Protein 2XON (pdb70)

Organism: Thermotoga maritima (strain ATCC 43589 / DSM 3109 / JCM 10099 / NBRC 100826 / MSB8) (NCBI:txid243274)

Sequence (291 aa):
SRNYLKNPGFETGEFSPWRRVSGDKKKAVKVVKANPSSSSNAHQGEYAVNFWLDDEESFSFELLSQEVELLPAGVYRVVGFWTHGEKKGVKIALKVVSDYGGNERSVVEEVVETTGWLEWKNPEIRRNNIKVETGRIKITVSVEGRAGDWGFIDDFYLFRESRNYLKNPGFETGEFSPWRVSGDKKAVKVVKANPSSSNAHQGEYAVNFWLDDESFSFELLSQEEVELPAGVYRVVGFWTHGEKKGVKIALKVSDYGGNERSVEEVVETTGWLEWKNPEIRRNNIKVETGRIKITVSVEGRAGDWGFIDDFYLFREEE

Foldseek 3Di:
DDFQDPCQFCQVQAQPPKDKDWPPVQKGKDQDVVCLQGPDDRIWIKGWAQFKTKMKIKDKGFADFAWKKKKWKKAWDFFKKKKKWKDPQPDDIDMDIDTHHDPSPMDIDMDGGRGRDRRMMMIMMMITDGRGIMMTIGRMGMDGD/DDFQDPCQFVQVQAQPPKDKDWPPVFKGKDQDVVCLQGPDDRIWIKGAAQFKTKMKIKDKGQADFAWKKKKWKKAWDFFKKKKKWKDPQPDHIDMDIDTHHDPSPMDIDMDGGRGRDPRMMMIMMMITDGRGIMMTIGDMGMDGDD

Nearest PDB structures (foldseek):
  2xon-assembly1_A  TM=1.007E+00  e=2.037E-37  Thermotoga maritima
  5x7r-assembly1_A  TM=8.761E-01  e=1.212E-11  Paenibacillus sp. 598K
  5w6h-assembly1_C  TM=7.363E-01  e=6.168E-11  Kuttervirus CBA120
  8w7n-assembly1_A  TM=7.825E-01  e=2.124E-10  Bacillus thuringiensis
  2yc2-assembly2_B  TM=5.338E-01  e=1.581E-06  Chlamydomonas reinhardtii

CATH classification: 2.60.120.260

Secondary structure (P-SEA, 3-state):
ccccccccccccccccccccccccccccccccccccccccccbbbbbccccccccccbbbbbbcccccccccccccccbbbbbbbbccccccccbbbbbbccccbbbbbbcccccccccbbbbbbbbbbcccccccccccccccc/ccccccccccccccccccccccccccccccccccccccccccbbbbbccccccccccbbbbbbcccccccccccccccbbbbbbbbccccccccbbbbbbccccbbbbbbcccccccccbbbbbbbbbbcccccccccbbbbbbcc

Radius of gyration: 21.37 Å; Cα contacts (8 Å, |Δi|>4): 844; chains: 2; bounding box: 45×51×52 Å

B-factor: mean 16.67, std 8.76, range [5.42, 59.38]

Solvent-accessible surface area: 15101 Å² total; per-residue (Å²): 145,179,50,29,2,136,21,39,4,0,68,94,19,114,45,80,71,10,169,21,38,60,48,132,122,3,8,134,24,38,123,10,138,63,79,52,9,10,66,71,47,94,56,0,0,41,0,140,16,106,94,77,6,59,5,74,0,10,9,123,19,153,12,70,77,17,57,0,86,0,0,0,61,0,0,0,67,137,32,0,110,3,11,0,60,0,28,58,17,44,42,133,104,88,64,52,140,35,92,0,40,16,138,62,90,68,50,63,6,32,8,112,104,0,129,2,118,52,27,103,2,73,0,18,0,25,2,93,6,184,60,33,8,61,0,14,0,0,34,1,24,0,59,117,88,127,170,50,44,3,135,22,40,4,0,68,94,17,116,44,80,71,10,168,20,37,60,47,135,133,2,8,134,25,37,131,10,136,62,76,53,10,10,65,67,48,94,59,0,0,43,0,136,16,109,112,77,6,59,5,73,0,9,7,126,16,154,14,72,68,14,51,0,59,0,0,0,62,0,0,0,66,138,28,0,93,3,12,1,58,0,29,60,15,44,41,133,107,87,66,55,144,37,84,1,39,17,137,63,88,68,47,64,9,44,10,127,104,0,126,1,115,53,24,102,1,74,0,18,0,24,2,97,6,175,67,35,14,60,0,14,0,0,35,1,24,0,58,112,35,229

InterPro domains:
  IPR011081 Bacterial Ig-like domain [PF07532] (392-447)
  IPR011683 Glycosyl hydrolase family 53 [PF07745] (30-375)
  IPR011683 Glycosyl hydrolase family 53 [PTHR34983] (4-379)
  IPR017853 Glycoside hydrolase superfamily [SSF51445] (8-378)

Structure (mmCIF, N/CA/C/O backbone):
data_2XON
#
_entry.id   2XON
#
_cell.length_a   48.900
_cell.length_b   61.850
_cell.length_c   55.530
_cell.angle_alpha   90.00
_cell.angle_beta   105.14
_cell.angle_gamma   90.00
#
_symmetry.space_group_name_H-M   'P 1 21 1'
#
loop_
_entity.id
_entity.type
_entity.pdbx_description
1 polymer 'ARABINOGALACTAN ENDO-1,4-BETA-GALACTOSIDASE'
2 branched beta-D-galactopyranose-(1-4)-beta-D-galactopyranose-(1-4)-beta-D-galactopyranose
3 non-polymer 'CALCIUM ION'
4 non-polymer 'SULFATE ION'
5 non-polymer 1,2-ETHANEDIOL
6 water water
#
loop_
_atom_site.group_PDB
_atom_site.id
_atom_site.type_symbol
_atom_site.label_atom_id
_atom_site.label_alt_id
_atom_site.label_comp_id
_atom_site.label_asym_id
_atom_site.label_entity_id
_atom_site.label_seq_id
_atom_site.pdbx_PDB_ins_code
_atom_site.Cartn_x
_atom_site.Cartn_y
_atom_site.Cartn_z
_atom_site.occupancy
_atom_site.B_iso_or_equiv
_atom_site.auth_seq_id
_atom_site.auth_comp_id
_atom_site.auth_asym_id
_atom_site.auth_atom_id
_atom_site.pdbx_PDB_model_num
ATOM 1 N N . SER A 1 7 ? -5.178 -10.351 10.984 0.50 26.98 21 SER A N 1
ATOM 2 C CA . SER A 1 7 ? -4.217 -9.260 10.843 0.50 27.35 21 SER A CA 1
ATOM 3 C C . SER A 1 7 ? -4.650 -7.937 11.531 1.00 26.09 21 SER A C 1
ATOM 4 O O . SER A 1 7 ? -3.864 -6.985 11.401 1.00 27.98 21 SER A O 1
ATOM 7 N N . ARG A 1 8 ? -5.794 -7.876 12.267 1.00 23.33 22 ARG A N 1
ATOM 8 C CA . ARG A 1 8 ? -6.154 -6.733 13.093 1.00 23.22 22 ARG A CA 1
ATOM 9 C C . ARG A 1 8 ? -5.128 -6.575 14.218 1.00 18.65 22 ARG A C 1
ATOM 10 O O . ARG A 1 8 ? -4.891 -7.482 15.001 1.00 19.61 22 ARG A O 1
ATOM 18 N N . ASN A 1 9 ? -4.531 -5.396 14.307 1.00 16.60 23 ASN A N 1
ATOM 19 C CA . ASN A 1 9 ? -3.463 -5.104 15.300 1.00 13.72 23 ASN A CA 1
ATOM 20 C C . ASN A 1 9 ? -4.101 -4.367 16.512 1.00 13.81 23 ASN A C 1
ATOM 21 O O . ASN A 1 9 ? -4.654 -3.245 16.389 1.00 17.31 23 ASN A O 1
ATOM 26 N N . TYR A 1 10 ? -4.007 -4.968 17.707 1.00 12.85 24 TYR A N 1
ATOM 27 C CA . TYR A 1 10 ? -4.622 -4.470 18.881 1.00 13.20 24 TYR A CA 1
ATOM 28 C C . TYR A 1 10 ? -3.794 -3.393 19.603 1.00 13.66 24 TYR A C 1
ATOM 29 O O . TYR A 1 10 ? -4.273 -2.772 20.558 1.00 15.78 24 TYR A O 1
ATOM 38 N N . LEU A 1 11 ? -2.533 -3.169 19.215 1.00 11.87 25 LEU A N 1
ATOM 39 C CA . LEU A 1 11 ? -1.770 -2.076 19.820 1.00 10.79 25 LEU A CA 1
ATOM 40 C C . LEU A 1 11 ? -2.080 -0.777 19.064 1.00 10.99 25 LEU A C 1
ATOM 41 O O . LEU A 1 11 ? -2.131 -0.784 17.847 1.00 12.50 25 LEU A O 1
ATOM 46 N N . LYS A 1 12 ? -2.240 0.316 19.796 1.00 10.43 26 LYS A N 1
ATOM 47 C CA . LYS A 1 12 ? -2.387 1.637 19.201 1.00 10.14 26 LYS A CA 1
ATOM 48 C C . LYS A 1 12 ? -1.029 2.266 18.890 1.00 10.12 26 LYS A C 1
ATOM 49 O O . LYS A 1 12 ? -0.035 1.991 19.526 1.00 10.86 26 LYS A O 1
ATOM 55 N N . ASN A 1 13 ? -1.046 3.125 17.869 1.00 8.80 27 ASN A N 1
ATOM 56 C CA . ASN A 1 13 ? 0.198 3.742 17.333 1.00 8.62 27 ASN A CA 1
ATOM 57 C C . ASN A 1 13 ? 1.352 2.741 17.284 1.00 8.18 27 ASN A C 1
ATOM 58 O O . ASN A 1 13 ? 2.444 3.049 17.758 1.00 9.41 27 ASN A O 1
ATOM 63 N N . PRO A 1 14 ? 1.112 1.591 16.653 1.00 8.70 28 PRO A N 1
ATOM 64 C CA . PRO A 1 14 ? 2.115 0.496 16.767 1.00 8.36 28 PRO A CA 1
ATOM 65 C C . PRO A 1 14 ? 3.384 0.752 15.975 1.00 8.81 28 PRO A C 1
ATOM 66 O O . PRO A 1 14 ? 4.405 0.091 16.224 1.00 10.35 28 PRO A O 1
ATOM 70 N N . GLY A 1 15 ? 3.354 1.711 15.018 1.00 9.12 29 GLY A N 1
ATOM 71 C CA . GLY A 1 15 ? 4.466 2.046 14.189 1.00 9.73 29 GLY A CA 1
ATOM 72 C C . GLY A 1 15 ? 4.977 3.433 14.389 1.00 8.25 29 GLY A C 1
ATOM 73 O O . GLY A 1 15 ? 5.818 3.890 13.627 1.00 8.49 29 GLY A O 1
ATOM 74 N N . PHE A 1 16 ? 4.489 4.126 15.418 1.00 8.61 30 PHE A N 1
ATOM 75 C CA . PHE A 1 16 ? 4.919 5.506 15.735 1.00 8.40 30 PHE A CA 1
ATOM 76 C C . PHE A 1 16 ? 4.668 6.502 14.603 1.00 8.79 30 PHE A C 1
ATOM 77 O O . PHE A 1 16 ? 5.303 7.539 14.540 1.00 8.84 30 PHE A O 1
ATOM 85 N N . GLU A 1 17 ? 3.714 6.168 13.721 1.00 8.16 31 GLU A N 1
ATOM 86 C CA . GLU A 1 17 ? 3.474 6.932 12.500 1.00 8.98 31 GLU A CA 1
ATOM 87 C C . GLU A 1 17 ? 2.787 8.271 12.747 1.00 10.01 31 GLU A C 1
ATOM 88 O O . GLU A 1 17 ? 2.701 9.072 11.837 1.00 11.34 31 GLU A O 1
ATOM 94 N N . THR A 1 18 ? 2.364 8.559 13.971 1.00 9.89 32 THR A N 1
ATOM 95 C CA . THR A 1 18 ? 1.977 9.884 14.330 1.00 10.33 32 THR A CA 1
ATOM 96 C C . THR A 1 18 ? 3.141 10.815 14.516 1.00 10.12 32 THR A C 1
ATOM 97 O O . THR A 1 18 ? 2.936 12.037 14.680 1.00 11.57 32 THR A O 1
ATOM 101 N N . GLY A 1 19 ? 4.348 10.261 14.626 1.00 9.74 33 GLY A N 1
ATOM 102 C CA . GLY A 1 19 ? 5.503 11.060 14.969 1.00 10.53 33 GLY A CA 1
ATOM 103 C C . GLY A 1 19 ? 5.628 11.374 16.460 1.00 10.68 33 GLY A C 1
ATOM 104 O O . GLY A 1 19 ? 6.536 12.123 16.873 1.00 11.33 33 GLY A O 1
ATOM 105 N N . GLU A 1 20 ? 4.775 10.760 17.277 1.00 9.72 34 GLU A N 1
ATOM 106 C CA . GLU A 1 20 ? 4.739 10.947 18.715 1.00 9.28 34 GLU A CA 1
ATOM 107 C C . GLU A 1 20 ? 4.624 9.614 19.414 1.00 9.45 34 GLU A C 1
ATOM 108 O O . GLU A 1 20 ? 4.280 8.623 18.811 1.00 9.61 34 GLU A O 1
ATOM 114 N N . PHE A 1 21 ? 4.899 9.603 20.726 1.00 9.66 35 PHE A N 1
ATOM 115 C CA . PHE A 1 21 ? 4.812 8.373 21.468 1.00 9.98 35 PHE A CA 1
ATOM 116 C C . PHE A 1 21 ? 3.380 7.908 21.748 1.00 10.18 35 PHE A C 1
ATOM 117 O O . PHE A 1 21 ? 3.115 6.713 21.806 1.00 10.86 35 PHE A O 1
ATOM 125 N N . SER A 1 22 ? 2.463 8.836 21.996 1.00 11.03 36 SER A N 1
ATOM 126 C CA . SER A 1 22 ? 1.187 8.462 22.601 1.00 10.48 36 SER A CA 1
ATOM 127 C C . SER A 1 22 ? 0.486 7.380 21.784 1.00 10.42 36 SER A C 1
ATOM 128 O O . SER A 1 22 ? 0.471 7.411 20.574 1.00 11.52 36 SER A O 1
ATOM 131 N N . PRO A 1 23 ? -0.075 6.366 22.487 1.00 11.56 37 PRO A N 1
ATOM 132 C CA . PRO A 1 23 ? -0.242 6.232 23.935 1.00 11.99 37 PRO A CA 1
ATOM 133 C C . PRO A 1 23 ? 0.833 5.414 24.642 1.00 11.58 37 PRO A C 1
ATOM 134 O O . PRO A 1 23 ? 0.634 5.034 25.805 1.00 14.08 37 PRO A O 1
ATOM 138 N N . TRP A 1 24 ? 1.949 5.156 23.992 1.00 11.29 38 TRP A N 1
ATOM 139 C CA . TRP A 1 24 ? 3.102 4.533 24.648 1.00 11.12 38 TRP A CA 1
ATOM 140 C C . TRP A 1 24 ? 3.668 5.408 25.727 1.00 11.02 38 TRP A C 1
ATOM 141 O O . TRP A 1 24 ? 3.780 6.643 25.559 1.00 12.23 38 TRP A O 1
ATOM 152 N N . ARG A 1 25 ? 3.960 4.794 26.861 1.00 10.25 39 ARG A N 1
ATOM 153 C CA A ARG A 1 25 ? 4.619 5.442 28.003 0.60 10.98 39 ARG A CA 1
ATOM 154 C CA B ARG A 1 25 ? 4.624 5.469 27.962 0.40 11.36 39 ARG A CA 1
ATOM 155 C C . ARG A 1 25 ? 6.084 5.180 27.932 1.00 11.52 39 ARG A C 1
ATOM 156 O O . ARG A 1 25 ? 6.471 4.037 27.724 1.00 12.10 39 ARG A O 1
ATOM 171 N N . VAL A 1 26 ? 6.870 6.220 28.159 1.00 11.87 40 VAL A N 1
ATOM 172 C CA . VAL A 1 26 ? 8.289 6.087 28.280 1.00 11.10 40 VAL A CA 1
ATOM 173 C C . VAL A 1 26 ? 8.630 6.278 29.756 1.00 10.06 40 VAL A C 1
ATOM 174 O O . VAL A 1 26 ? 8.276 7.260 30.368 1.00 12.73 40 VAL A O 1
ATOM 178 N N . SER A 1 27 ? 9.399 5.352 30.307 1.00 9.92 41 SER A N 1
ATOM 179 C CA . SER A 1 27 ? 9.866 5.398 31.729 1.00 9.51 41 SER A CA 1
ATOM 180 C C . SER A 1 27 ? 11.369 5.256 31.716 1.00 9.60 41 SER A C 1
ATOM 181 O O . SER A 1 27 ? 11.950 4.569 30.896 1.00 10.47 41 SER A O 1
ATOM 184 N N . GLY A 1 28 ? 12.001 5.856 32.711 1.00 11.26 42 GLY A N 1
ATOM 185 C CA . GLY A 1 28 ? 13.457 5.800 32.883 1.00 10.89 42 GLY A CA 1
ATOM 186 C C . GLY A 1 28 ? 14.146 6.966 32.269 1.00 11.18 42 GLY A C 1
ATOM 187 O O . GLY A 1 28 ? 13.741 8.086 32.478 1.00 12.27 42 GLY A O 1
ATOM 188 N N . ASP A 1 29 ? 15.213 6.698 31.533 1.00 10.39 43 ASP A N 1
ATOM 189 C CA . ASP A 1 29 ? 16.031 7.777 30.940 1.00 11.09 43 ASP A CA 1
ATOM 190 C C . ASP A 1 29 ? 15.340 8.265 29.639 1.00 11.37 43 ASP A C 1
ATOM 191 O O . ASP A 1 29 ? 15.743 7.928 28.514 1.00 11.39 43 ASP A O 1
ATOM 196 N N . LYS A 1 30 ? 14.295 9.074 29.819 1.00 11.90 44 LYS A N 1
ATOM 197 C CA . LYS A 1 30 ? 13.507 9.542 28.728 1.00 12.03 44 LYS A CA 1
ATOM 198 C C . LYS A 1 30 ? 14.297 10.297 27.706 1.00 12.19 44 LYS A C 1
ATOM 199 O O . LYS A 1 30 ? 13.939 10.282 26.524 1.00 12.39 44 LYS A O 1
ATOM 205 N N . LYS A 1 31 ? 15.343 11.013 28.111 1.00 12.64 45 LYS A N 1
ATOM 206 C CA A LYS A 1 31 ? 16.027 11.801 27.123 0.50 13.28 45 LYS A CA 1
ATOM 207 C CA B LYS A 1 31 ? 16.172 11.780 27.232 0.50 13.85 45 LYS A CA 1
ATOM 208 C C . LYS A 1 31 ? 16.843 10.930 26.128 1.00 12.48 45 LYS A C 1
ATOM 209 O O . LYS A 1 31 ? 17.292 11.453 25.105 1.00 13.65 45 LYS A O 1
ATOM 220 N N . ALA A 1 32 ? 16.977 9.630 26.405 1.00 10.36 46 ALA A N 1
ATOM 221 C CA . ALA A 1 32 ? 17.603 8.678 25.530 1.00 10.93 46 ALA A CA 1
ATOM 222 C C . ALA A 1 32 ? 16.710 8.256 24.342 1.00 10.52 46 ALA A C 1
ATOM 223 O O . ALA A 1 32 ? 17.175 7.525 23.498 1.00 12.10 46 ALA A O 1
ATOM 225 N N . VAL A 1 33 ? 15.456 8.645 24.337 1.00 11.16 47 VAL A N 1
ATOM 226 C CA . VAL A 1 33 ? 14.458 8.003 23.458 1.00 12.00 47 VAL A CA 1
ATOM 227 C C . VAL A 1 33 ? 13.632 9.068 22.781 1.00 10.90 47 VAL A C 1
ATOM 228 O O . VAL A 1 33 ? 13.081 9.943 23.468 1.00 12.25 47 VAL A O 1
ATOM 232 N N . LYS A 1 34 ? 13.464 8.941 21.473 1.00 10.16 48 LYS A N 1
ATOM 233 C CA . LYS A 1 34 ? 12.692 9.894 20.673 1.00 10.34 48 LYS A CA 1
ATOM 234 C C . LYS A 1 34 ? 11.946 9.132 19.597 1.00 8.91 48 LYS A C 1
ATOM 235 O O . LYS A 1 34 ? 12.361 8.039 19.178 1.00 10.63 48 LYS A O 1
ATOM 241 N N . VAL A 1 35 ? 10.848 9.705 19.101 1.00 9.32 49 VAL A N 1
ATOM 242 C CA . VAL A 1 35 ? 10.236 9.248 17.840 1.00 9.08 49 VAL A CA 1
ATOM 243 C C . VAL A 1 35 ? 10.814 10.173 16.756 1.00 9.43 49 VAL A C 1
ATOM 244 O O . VAL A 1 35 ? 10.743 11.387 16.880 1.00 11.81 49 VAL A O 1
ATOM 248 N N . VAL A 1 36 ? 11.352 9.578 15.701 1.00 9.65 50 VAL A N 1
ATOM 249 C CA . VAL A 1 36 ? 11.978 10.338 14.626 1.00 10.47 50 VAL A CA 1
ATOM 250 C C . VAL A 1 36 ? 11.431 9.884 13.282 1.00 10.21 50 VAL A C 1
ATOM 251 O O . VAL A 1 36 ? 11.007 8.745 13.105 1.00 10.16 50 VAL A O 1
ATOM 255 N N . LYS A 1 37 ? 11.534 10.811 12.324 1.00 9.70 51 LYS A N 1
ATOM 256 C CA . LYS A 1 37 ? 11.311 10.495 10.931 1.00 11.22 51 LYS A CA 1
ATOM 257 C C . LYS A 1 37 ? 12.664 9.920 10.442 1.00 10.93 51 LYS A C 1
ATOM 258 O O . LYS A 1 37 ? 13.651 10.619 10.384 1.00 13.76 51 LYS A O 1
ATOM 264 N N . ALA A 1 38 ? 12.665 8.637 10.140 1.00 10.76 52 ALA A N 1
ATOM 265 C CA . ALA A 1 38 ? 13.887 7.869 9.869 1.00 11.41 52 ALA A CA 1
ATOM 266 C C . ALA A 1 38 ? 14.614 8.439 8.660 1.00 10.98 52 ALA A C 1
ATOM 267 O O . ALA A 1 38 ? 14.030 8.659 7.620 1.00 12.99 52 ALA A O 1
ATOM 269 N N . ASN A 1 39 ? 15.906 8.652 8.828 1.00 12.57 53 ASN A N 1
ATOM 270 C CA . ASN A 1 39 ? 16.751 9.133 7.750 1.00 14.53 53 ASN A CA 1
ATOM 271 C C . ASN A 1 39 ? 18.129 8.429 7.831 1.00 13.88 53 ASN A C 1
ATOM 272 O O . ASN A 1 39 ? 18.928 8.796 8.693 1.00 17.67 53 ASN A O 1
ATOM 277 N N . PRO A 1 40 ? 18.376 7.414 7.004 1.00 12.52 54 PRO A N 1
ATOM 278 C CA . PRO A 1 40 ? 17.553 6.941 5.903 1.00 12.44 54 PRO A CA 1
ATOM 279 C C . PRO A 1 40 ? 16.297 6.285 6.409 1.00 10.56 54 PRO A C 1
ATOM 280 O O . PRO A 1 40 ? 16.262 5.744 7.541 1.00 9.98 54 PRO A O 1
ATOM 284 N N . SER A 1 41 ? 15.310 6.225 5.508 1.00 10.62 55 SER A N 1
ATOM 285 C CA A SER A 1 41 ? 14.079 5.541 5.849 0.50 10.42 55 SER A CA 1
ATOM 286 C CA B SER A 1 41 ? 14.070 5.518 5.779 0.50 12.69 55 SER A CA 1
ATOM 287 C C . SER A 1 41 ? 14.246 4.079 6.216 1.00 10.38 55 SER A C 1
ATOM 288 O O . SER A 1 41 ? 13.401 3.541 6.933 1.00 11.94 55 SER A O 1
ATOM 293 N N . SER A 1 42 ? 15.322 3.467 5.754 1.00 10.52 56 SER A N 1
ATOM 294 C CA A SER A 1 42 ? 15.633 2.100 6.100 0.50 10.56 56 SER A CA 1
ATOM 295 C CA B SER A 1 42 ? 15.794 2.114 6.113 0.50 9.87 56 SER A CA 1
ATOM 296 C C . SER A 1 42 ? 15.797 1.870 7.583 1.00 9.75 56 SER A C 1
ATOM 297 O O . SER A 1 42 ? 15.669 0.719 8.032 1.00 10.52 56 SER A O 1
ATOM 302 N N . ASN A 1 43 ? 16.011 2.918 8.394 1.00 9.06 57 ASN A N 1
ATOM 303 C CA . ASN A 1 43 ? 16.072 2.727 9.853 1.00 9.09 57 ASN A CA 1
ATOM 304 C C . ASN A 1 43 ? 14.725 2.357 10.471 1.00 9.57 57 ASN A C 1
ATOM 305 O O . ASN A 1 43 ? 14.714 1.783 11.542 1.00 9.31 57 ASN A O 1
ATOM 310 N N . ALA A 1 44 ? 13.620 2.699 9.762 1.00 9.51 58 ALA A N 1
ATOM 311 C CA . ALA A 1 44 ? 12.309 2.273 10.181 1.00 9.47 58 ALA A CA 1
ATOM 312 C C . ALA A 1 44 ? 11.979 0.920 9.535 1.00 9.87 58 ALA A C 1
ATOM 313 O O . ALA A 1 44 ? 12.496 0.611 8.500 1.00 10.82 58 ALA A O 1
ATOM 315 N N . HIS A 1 45 ? 11.097 0.138 10.180 1.00 9.25 59 HIS A N 1
ATOM 316 C CA . HIS A 1 45 ? 10.693 -1.108 9.603 1.00 9.47 59 HIS A CA 1
ATOM 317 C C . HIS A 1 45 ? 9.421 -0.994 8.797 1.00 11.23 59 HIS A C 1
ATOM 318 O O . HIS A 1 45 ? 9.201 -1.800 7.916 1.00 13.23 59 HIS A O 1
ATOM 325 N N . GLN A 1 46 ? 8.590 -0.027 9.098 1.00 10.54 60 GLN A N 1
ATOM 326 C CA . GLN A 1 46 ? 7.404 0.298 8.306 1.00 12.22 60 GLN A CA 1
ATOM 327 C C . GLN A 1 46 ? 7.196 1.773 8.433 1.00 11.11 60 GLN A C 1
ATOM 328 O O . GLN A 1 46 ? 7.515 2.377 9.424 1.00 10.41 60 GLN A O 1
ATOM 334 N N . GLY A 1 47 ? 6.552 2.353 7.411 1.00 11.95 61 GLY A N 1
ATOM 335 C CA . GLY A 1 47 ? 6.232 3.748 7.414 1.00 10.99 61 GLY A CA 1
ATOM 336 C C . GLY A 1 47 ? 7.465 4.599 7.424 1.00 10.83 61 GLY A C 1
ATOM 337 O O . GLY A 1 47 ? 8.503 4.197 6.905 1.00 12.28 61 GLY A O 1
ATOM 338 N N . GLU A 1 48 ? 7.302 5.802 7.948 1.00 10.57 62 GLU A N 1
ATOM 339 C CA . GLU A 1 48 ? 8.363 6.808 7.924 1.00 10.66 62 GLU A CA 1
ATOM 340 C C . GLU A 1 48 ? 9.005 7.056 9.255 1.00 10.21 62 GLU A C 1
ATOM 341 O O . GLU A 1 48 ? 10.060 7.711 9.315 1.00 10.37 62 GLU A O 1
ATOM 347 N N . TYR A 1 49 ? 8.365 6.573 10.319 1.00 8.23 63 TYR A N 1
ATOM 348 C CA . TYR A 1 49 ? 8.828 6.885 11.667 1.00 8.26 63 TYR A CA 1
ATOM 349 C C . TYR A 1 49 ? 9.213 5.673 12.475 1.00 7.89 63 TYR A C 1
ATOM 350 O O . TYR A 1 49 ? 8.734 4.558 12.233 1.00 8.76 63 TYR A O 1
ATOM 359 N N . ALA A 1 50 ? 10.093 5.862 13.449 1.00 8.52 64 ALA A N 1
ATOM 360 C CA . ALA A 1 50 ? 10.501 4.796 14.366 1.00 8.12 64 ALA A CA 1
ATOM 361 C C . ALA A 1 50 ? 10.953 5.466 15.630 1.00 7.69 64 ALA A C 1
ATOM 362 O O . ALA A 1 50 ? 11.265 6.644 15.651 1.00 9.87 64 ALA A O 1
ATOM 364 N N . VAL A 1 51 ? 10.981 4.663 16.700 1.00 8.12 65 VAL A N 1
ATOM 365 C CA . VAL A 1 51 ? 11.659 5.100 17.914 1.00 8.67 65 VAL A CA 1
ATOM 366 C C . VAL A 1 51 ? 13.152 4.970 17.653 1.00 8.32 65 VAL A C 1
ATOM 367 O O . VAL A 1 51 ? 13.623 3.950 17.126 1.00 9.92 65 VAL A O 1
ATOM 371 N N . ASN A 1 52 ? 13.898 6.006 18.023 1.00 9.44 66 ASN A N 1
ATOM 372 C CA . ASN A 1 52 ? 15.362 5.963 17.992 1.00 8.11 66 ASN A CA 1
ATOM 373 C C . ASN A 1 52 ? 15.831 6.270 19.373 1.00 9.04 66 ASN A C 1
ATOM 374 O O . ASN A 1 52 ? 15.396 7.232 20.002 1.00 10.19 66 ASN A O 1
ATOM 379 N N . PHE A 1 53 ? 16.730 5.438 19.880 1.00 9.65 67 PHE A N 1
ATOM 380 C CA . PHE A 1 53 ? 17.356 5.712 21.150 1.00 9.66 67 PHE A CA 1
ATOM 381 C C . PHE A 1 53 ? 18.846 5.881 20.973 1.00 10.46 67 PHE A C 1
ATOM 382 O O . PHE A 1 53 ? 19.459 5.301 20.067 1.00 11.23 67 PHE A O 1
ATOM 390 N N . TRP A 1 54 ? 19.404 6.709 21.831 1.00 10.07 68 TRP A N 1
ATOM 391 C CA . TRP A 1 54 ? 20.828 7.002 21.820 1.00 11.27 68 TRP A CA 1
ATOM 392 C C . TRP A 1 54 ? 21.106 7.931 23.003 1.00 12.17 68 TRP A C 1
ATOM 393 O O . TRP A 1 54 ? 20.289 8.779 23.331 1.00 13.27 68 TRP A O 1
ATOM 404 N N . LEU A 1 55 ? 22.299 7.801 23.602 1.00 12.47 69 LEU A N 1
ATOM 405 C CA . LEU A 1 55 ? 22.747 8.827 24.544 1.00 13.69 69 LEU A CA 1
ATOM 406 C C . LEU A 1 55 ? 24.213 8.728 24.607 1.00 13.01 69 LEU A C 1
ATOM 407 O O . LEU A 1 55 ? 24.789 7.691 24.347 1.00 14.29 69 LEU A O 1
ATOM 412 N N . ASP A 1 56 ? 24.837 9.832 25.066 1.00 14.66 70 ASP A N 1
ATOM 413 C CA A ASP A 1 56 ? 26.327 9.874 25.185 0.50 15.51 70 ASP A CA 1
ATOM 414 C CA B ASP A 1 56 ? 26.323 9.919 25.179 0.50 15.65 70 ASP A CA 1
ATOM 415 C C . ASP A 1 56 ? 26.846 9.334 26.480 1.00 16.59 70 ASP A C 1
ATOM 416 O O . ASP A 1 56 ? 28.070 9.330 26.725 1.00 19.35 70 ASP A O 1
ATOM 425 N N . GLU A 1 57 ? 25.957 8.870 27.319 1.00 16.31 71 GLU A N 1
ATOM 426 C CA A GLU A 1 57 ? 26.272 8.129 28.510 0.50 17.32 71 GLU A CA 1
ATOM 427 C CA B GLU A 1 57 ? 26.327 8.104 28.482 0.50 17.55 71 GLU A CA 1
ATOM 428 C C . GLU A 1 57 ? 25.363 6.929 28.589 1.00 16.43 71 GLU A C 1
ATOM 429 O O . GLU A 1 57 ? 24.427 6.834 27.795 1.00 15.17 71 GLU A O 1
ATOM 440 N N . SER A 1 58 ? 25.629 6.034 29.494 1.00 15.77 72 SER A N 1
ATOM 441 C CA . SER A 1 58 ? 24.825 4.817 29.659 1.00 15.66 72 SER A CA 1
ATOM 442 C C . SER A 1 58 ? 23.389 5.178 29.982 1.00 14.42 72 SER A C 1
ATOM 443 O O . SER A 1 58 ? 23.119 6.234 30.543 1.00 15.56 72 SER A O 1
ATOM 446 N N . PHE A 1 59 ? 22.427 4.295 29.564 1.00 12.74 73 PHE A N 1
ATOM 447 C CA . PHE A 1 59 ? 21.057 4.620 29.717 1.00 11.69 73 PHE A CA 1
ATOM 448 C C . PHE A 1 59 ? 20.220 3.328 29.807 1.00 11.08 73 PHE A C 1
ATOM 449 O O . PHE A 1 59 ? 20.641 2.260 29.356 1.00 13.01 73 PHE A O 1
ATOM 457 N N . SER A 1 60 ? 19.076 3.505 30.478 1.00 10.70 74 SER A N 1
ATOM 458 C CA . SER A 1 60 ? 18.061 2.447 30.555 1.00 10.19 74 SER A CA 1
ATOM 459 C C . SER A 1 60 ? 16.715 3.127 30.393 1.00 9.90 74 SER A C 1
ATOM 460 O O . SER A 1 60 ? 16.457 4.179 30.977 1.00 10.86 74 SER A O 1
ATOM 463 N N . PHE A 1 61 ? 15.807 2.455 29.672 1.00 10.67 75 PHE A N 1
ATOM 464 C CA . PHE A 1 61 ? 14.423 2.942 29.584 1.00 9.87 75 PHE A CA 1
ATOM 465 C C . PHE A 1 61 ? 13.481 1.813 29.301 1.00 9.59 75 PHE A C 1
ATOM 466 O O . PHE A 1 61 ? 13.904 0.725 28.906 1.00 11.26 75 PHE A O 1
ATOM 474 N N . GLU A 1 62 ? 12.191 2.103 29.415 1.00 10.31 76 GLU A N 1
ATOM 475 C CA . GLU A 1 62 ? 11.147 1.186 29.078 1.00 9.83 76 GLU A CA 1
ATOM 476 C C . GLU A 1 62 ? 10.079 1.927 28.265 1.00 9.03 76 GLU A C 1
ATOM 477 O O . GLU A 1 62 ? 9.812 3.089 28.510 1.00 11.87 76 GLU A O 1
ATOM 483 N N . LEU A 1 63 ? 9.526 1.193 27.326 1.00 8.86 77 LEU A N 1
ATOM 484 C CA A LEU A 1 63 ? 8.322 1.647 26.542 0.70 9.61 77 LEU A CA 1
ATOM 485 C CA B LEU A 1 63 ? 8.455 1.609 26.446 0.30 8.85 77 LEU A CA 1
ATOM 486 C C . LEU A 1 63 ? 7.230 0.703 26.838 1.00 9.53 77 LEU A C 1
ATOM 487 O O . LEU A 1 63 ? 7.408 -0.513 26.838 1.00 12.88 77 LEU A O 1
ATOM 496 N N . SER A 1 64 ? 6.060 1.222 27.174 1.00 10.12 78 SER A N 1
ATOM 497 C CA . SER A 1 64 ? 4.942 0.308 27.505 1.00 10.45 78 SER A CA 1
ATOM 498 C C . SER A 1 64 ? 3.591 0.821 27.020 1.00 10.78 78 SER A C 1
ATOM 499 O O . SER A 1 64 ? 3.382 2.008 26.825 1.00 10.87 78 SER A O 1
ATOM 502 N N . GLN A 1 65 ? 2.687 -0.117 26.840 1.00 9.88 79 GLN A N 1
ATOM 503 C CA . GLN A 1 65 ? 1.296 0.195 26.504 1.00 9.09 79 GLN A CA 1
ATOM 504 C C . GLN A 1 65 ? 0.387 -0.881 27.065 1.00 10.01 79 GLN A C 1
ATOM 505 O O . GLN A 1 65 ? 0.747 -2.059 27.005 1.00 10.98 79 GLN A O 1
ATOM 511 N N . GLU A 1 66 ? -0.709 -0.474 27.643 1.00 10.00 80 GLU A N 1
ATOM 512 C CA . GLU A 1 66 ? -1.740 -1.380 28.132 1.00 11.41 80 GLU A CA 1
ATOM 513 C C . GLU A 1 66 ? -2.929 -1.390 27.197 1.00 11.28 80 GLU A C 1
ATOM 514 O O . GLU A 1 66 ? -3.293 -0.365 26.616 1.00 12.84 80 GLU A O 1
ATOM 520 N N . VAL A 1 67 ? -3.488 -2.558 27.039 1.00 11.38 81 VAL A N 1
ATOM 521 C CA . VAL A 1 67 ? -4.584 -2.801 26.134 1.00 12.25 81 VAL A CA 1
ATOM 522 C C . VAL A 1 67 ? -5.680 -3.600 26.798 1.00 12.30 81 VAL A C 1
ATOM 523 O O . VAL A 1 67 ? -5.405 -4.499 27.578 1.00 13.96 81 VAL A O 1
ATOM 527 N N . GLU A 1 68 ? -6.953 -3.245 26.505 1.00 13.22 82 GLU A N 1
ATOM 528 C CA . GLU A 1 68 ? -8.113 -4.051 26.903 1.00 14.59 82 GLU A CA 1
ATOM 529 C C . GLU A 1 68 ? -8.529 -4.814 25.657 1.00 15.92 82 GLU A C 1
ATOM 530 O O . GLU A 1 68 ? -8.687 -4.175 24.601 1.00 19.43 82 GLU A O 1
ATOM 536 N N . LEU A 1 69 ? -8.777 -6.119 25.806 1.00 14.97 83 LEU A N 1
ATOM 537 C CA A LEU A 1 69 ? -8.836 -7.131 24.717 0.50 15.69 83 LEU A CA 1
ATOM 538 C CA B LEU A 1 69 ? -9.075 -6.889 24.659 0.50 14.14 83 LEU A CA 1
ATOM 539 C C . LEU A 1 69 ? -9.883 -8.129 25.005 1.00 15.26 83 LEU A C 1
ATOM 540 O O . LEU A 1 69 ? -10.026 -8.512 26.160 1.00 16.49 83 LEU A O 1
ATOM 549 N N . PRO A 1 70 ? -10.523 -8.684 23.959 1.00 15.96 84 PRO A N 1
ATOM 550 C CA . PRO A 1 70 ? -11.330 -9.864 24.172 1.00 17.01 84 PRO A CA 1
ATOM 551 C C . PRO A 1 70 ? -10.529 -11.080 24.607 1.00 15.68 84 PRO A C 1
ATOM 552 O O . PRO A 1 70 ? -9.360 -11.213 24.231 1.00 16.28 84 PRO A O 1
ATOM 556 N N . ALA A 1 71 ? -11.144 -11.952 25.400 1.00 15.98 85 ALA A N 1
ATOM 557 C CA . ALA A 1 71 ? -10.512 -13.210 25.753 1.00 16.48 85 ALA A CA 1
ATOM 558 C C . ALA A 1 71 ? -10.091 -13.945 24.473 1.00 15.56 85 ALA A C 1
ATOM 559 O O . ALA A 1 71 ? -10.797 -13.914 23.418 1.00 18.84 85 ALA A O 1
ATOM 561 N N . GLY A 1 72 ? -8.909 -14.573 24.485 1.00 14.39 86 GLY A N 1
ATOM 562 C CA . GLY A 1 72 ? -8.426 -15.286 23.346 1.00 13.43 86 GLY A CA 1
ATOM 563 C C . GLY A 1 72 ? -6.944 -15.528 23.513 1.00 11.79 86 GLY A C 1
ATOM 564 O O . GLY A 1 72 ? -6.387 -15.219 24.583 1.00 14.50 86 GLY A O 1
ATOM 565 N N . VAL A 1 73 ? -6.310 -16.088 22.485 1.00 12.39 87 VAL A N 1
ATOM 566 C CA . VAL A 1 73 ? -4.870 -16.385 22.488 1.00 11.88 87 VAL A CA 1
ATOM 567 C C . VAL A 1 73 ? -4.249 -15.413 21.508 1.00 11.27 87 VAL A C 1
ATOM 568 O O . VAL A 1 73 ? -4.722 -15.243 20.377 1.00 13.97 87 VAL A O 1
ATOM 572 N N . TYR A 1 74 ? -3.186 -14.777 21.958 1.00 10.58 88 TYR A N 1
ATOM 573 C CA . TYR A 1 74 ? -2.552 -13.669 21.236 1.00 10.97 88 TYR A CA 1
ATOM 574 C C . TYR A 1 74 ? -1.049 -13.880 21.071 1.00 9.95 88 TYR A C 1
ATOM 575 O O . TYR A 1 74 ? -0.448 -14.660 21.816 1.00 11.01 88 TYR A O 1
ATOM 584 N N . ARG A 1 75 ? -0.479 -13.112 20.134 1.00 9.71 89 ARG A N 1
ATOM 585 C CA . ARG A 1 75 ? 0.959 -12.997 19.969 1.00 10.52 89 ARG A CA 1
ATOM 586 C C . ARG A 1 75 ? 1.309 -11.528 19.862 1.00 10.35 89 ARG A C 1
ATOM 587 O O . ARG A 1 75 ? 0.522 -10.733 19.413 1.00 10.30 89 ARG A O 1
ATOM 595 N N . VAL A 1 76 ? 2.489 -11.218 20.382 1.00 9.42 90 VAL A N 1
ATOM 596 C CA A VAL A 1 76 ? 3.036 -9.869 20.411 0.50 8.81 90 VAL A CA 1
ATOM 597 C CA B VAL A 1 76 ? 3.004 -9.891 20.305 0.50 8.80 90 VAL A CA 1
ATOM 598 C C . VAL A 1 76 ? 4.425 -9.895 19.832 1.00 9.10 90 VAL A C 1
ATOM 599 O O . VAL A 1 76 ? 5.221 -10.774 20.182 1.00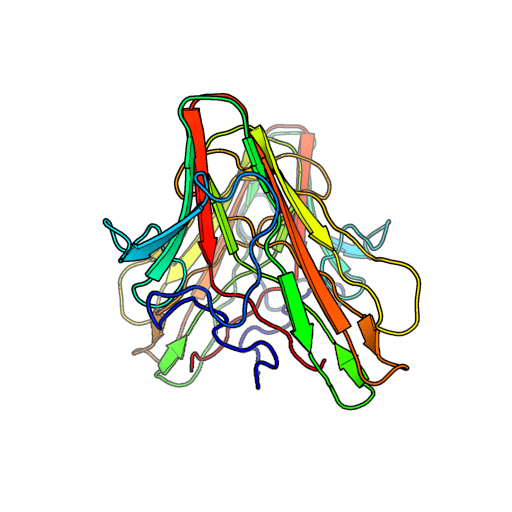 10.58 90 VAL A O 1
ATOM 606 N N . GLY A 1 77 ? 4.790 -8.888 19.064 1.00 9.19 91 GLY A N 1
ATOM 607 C CA . GLY A 1 77 ? 6.177 -8.703 18.660 1.00 9.98 91 GLY A CA 1
ATOM 608 C C . GLY A 1 77 ? 6.475 -7.327 18.142 1.00 9.34 91 GLY A C 1
ATOM 609 O O . GLY A 1 77 ? 5.576 -6.477 18.084 1.00 9.28 91 GLY A O 1
ATOM 610 N N . PHE A 1 78 ? 7.742 -7.121 17.781 1.00 8.67 92 PHE A N 1
ATOM 611 C CA . PHE A 1 78 ? 8.198 -5.868 17.165 1.00 8.76 92 PHE A CA 1
ATOM 612 C C . PHE A 1 78 ? 9.507 -6.103 16.486 1.00 8.50 92 PHE A C 1
ATOM 613 O O . PHE A 1 78 ? 10.058 -7.220 16.496 1.00 10.25 92 PHE A O 1
ATOM 621 N N . TRP A 1 79 ? 10.039 -5.033 15.929 1.00 8.89 93 TRP A N 1
ATOM 622 C CA . TRP A 1 79 ? 11.279 -5.010 15.120 1.00 9.40 93 TRP A CA 1
ATOM 623 C C . TRP A 1 79 ? 12.275 -4.008 15.649 1.00 8.44 93 TRP A C 1
ATOM 624 O O . TRP A 1 79 ? 11.926 -2.900 16.037 1.00 9.50 93 TRP A O 1
ATOM 635 N N . THR A 1 80 ? 13.542 -4.455 15.709 1.00 8.64 94 THR A N 1
ATOM 636 C CA . THR A 1 80 ? 14.594 -3.606 16.200 1.00 9.41 94 THR A CA 1
ATOM 637 C C . THR A 1 80 ? 15.938 -3.911 15.565 1.00 8.77 94 THR A C 1
ATOM 638 O O . THR A 1 80 ? 16.204 -5.022 15.195 1.00 10.48 94 THR A O 1
ATOM 642 N N . HIS A 1 81 ? 16.799 -2.885 15.508 1.00 8.96 95 HIS A N 1
ATOM 643 C CA . HIS A 1 81 ? 18.213 -3.021 15.131 1.00 10.07 95 HIS A CA 1
ATOM 644 C C . HIS A 1 81 ? 18.975 -1.939 15.856 1.00 9.56 95 HIS A C 1
ATOM 645 O O . HIS A 1 81 ? 18.408 -0.959 16.326 1.00 9.56 95 HIS A O 1
ATOM 652 N N . GLY A 1 82 ? 20.290 -2.138 16.014 1.00 10.31 96 GLY A N 1
ATOM 653 C CA . GLY A 1 82 ? 21.094 -1.110 16.653 1.00 10.29 96 GLY A CA 1
ATOM 654 C C . GLY A 1 82 ? 22.527 -1.570 16.852 1.00 10.83 96 GLY A C 1
ATOM 655 O O . GLY A 1 82 ? 22.955 -2.568 16.354 1.00 11.86 96 GLY A O 1
ATOM 656 N N . GLU A 1 83 ? 23.238 -0.781 17.652 1.00 11.92 97 GLU A N 1
ATOM 657 C CA . GLU A 1 83 ? 24.637 -1.013 17.947 1.00 12.55 97 GLU A CA 1
ATOM 658 C C . GLU A 1 83 ? 24.800 -2.375 18.569 1.00 12.65 97 GLU A C 1
ATOM 659 O O . GLU A 1 83 ? 24.008 -2.845 19.391 1.00 13.93 97 GLU A O 1
ATOM 665 N N . LYS A 1 84 ? 25.908 -3.026 18.234 1.00 13.50 98 LYS A N 1
ATOM 666 C CA A LYS A 1 84 ? 26.197 -4.319 18.803 0.50 15.07 98 LYS A CA 1
ATOM 667 C CA B LYS A 1 84 ? 26.257 -4.316 18.809 0.50 14.32 98 LYS A CA 1
ATOM 668 C C . LYS A 1 84 ? 26.203 -4.241 20.340 1.00 14.58 98 LYS A C 1
ATOM 669 O O . LYS A 1 84 ? 26.816 -3.354 20.920 1.00 17.18 98 LYS A O 1
ATOM 680 N N . GLY A 1 85 ? 25.437 -5.133 20.923 1.00 14.55 99 GLY A N 1
ATOM 681 C CA . GLY A 1 85 ? 25.415 -5.351 22.354 1.00 15.33 99 GLY A CA 1
ATOM 682 C C . GLY A 1 85 ? 24.388 -4.636 23.207 1.00 15.68 99 GLY A C 1
ATOM 683 O O . GLY A 1 85 ? 24.314 -4.814 24.406 1.00 17.33 99 GLY A O 1
ATOM 684 N N . VAL A 1 86 ? 23.473 -3.919 22.584 1.00 14.50 100 VAL A N 1
ATOM 685 C CA . VAL A 1 86 ? 22.384 -3.304 23.343 1.00 13.61 100 VAL A CA 1
ATOM 686 C C . VAL A 1 86 ? 21.451 -4.407 23.768 1.00 13.08 100 VAL A C 1
ATOM 687 O O . VAL A 1 86 ? 21.119 -5.305 22.957 1.00 13.41 100 VAL A O 1
ATOM 691 N N . LYS A 1 87 ? 21.008 -4.344 25.000 1.00 11.86 101 LYS A N 1
ATOM 692 C CA . LYS A 1 87 ? 20.151 -5.369 25.625 1.00 12.76 101 LYS A CA 1
ATOM 693 C C . LYS A 1 87 ? 18.720 -4.955 25.574 1.00 10.32 101 LYS A C 1
ATOM 694 O O . LYS A 1 87 ? 18.339 -3.964 26.240 1.00 12.49 101 LYS A O 1
ATOM 700 N N . ILE A 1 88 ? 17.905 -5.721 24.864 1.00 11.75 102 ILE A N 1
ATOM 701 C CA . ILE A 1 88 ? 16.455 -5.390 24.700 1.00 12.91 102 ILE A CA 1
ATOM 702 C C . ILE A 1 88 ? 15.606 -6.573 25.176 1.00 11.96 102 ILE A C 1
ATOM 703 O O . ILE A 1 88 ? 15.896 -7.686 24.809 1.00 15.64 102 ILE A O 1
ATOM 708 N N . ALA A 1 89 ? 14.553 -6.310 25.888 1.00 10.46 103 ALA A N 1
ATOM 709 C CA . ALA A 1 89 ? 13.650 -7.374 26.358 1.00 10.30 103 ALA A CA 1
ATOM 710 C C . ALA A 1 89 ? 12.250 -6.960 26.048 1.00 10.93 103 ALA A C 1
ATOM 711 O O . ALA A 1 89 ? 11.836 -5.840 26.201 1.00 11.77 103 ALA A O 1
ATOM 713 N N . LEU A 1 90 ? 11.464 -7.943 25.638 1.00 9.63 104 LEU A N 1
ATOM 714 C CA . LEU A 1 90 ? 10.006 -7.828 25.443 1.00 8.88 104 LEU A CA 1
ATOM 715 C C . LEU A 1 90 ? 9.349 -8.581 26.555 1.00 9.51 104 LEU A C 1
ATOM 716 O O . LEU A 1 90 ? 9.661 -9.749 26.781 1.00 10.10 104 LEU A O 1
ATOM 721 N N . LYS A 1 91 ? 8.385 -7.947 27.224 1.00 9.28 105 LYS A N 1
ATOM 722 C CA . LYS A 1 91 ? 7.702 -8.503 28.386 1.00 9.58 105 LYS A CA 1
ATOM 723 C C . LYS A 1 91 ? 6.205 -8.352 28.201 1.00 10.40 105 LYS A C 1
ATOM 724 O O . LYS A 1 91 ? 5.735 -7.293 27.794 1.00 11.95 105 LYS A O 1
ATOM 730 N N . VAL A 1 92 ? 5.459 -9.383 28.532 1.00 9.49 106 VAL A N 1
ATOM 731 C CA A VAL A 1 92 ? 4.006 -9.239 28.619 0.50 9.52 106 VAL A CA 1
ATOM 732 C CA B VAL A 1 92 ? 4.027 -9.396 28.505 0.50 9.72 106 VAL A CA 1
ATOM 733 C C . VAL A 1 92 ? 3.535 -9.703 29.950 1.00 9.60 106 VAL A C 1
ATOM 734 O O . VAL A 1 92 ? 4.026 -10.645 30.558 1.00 11.84 106 VAL A O 1
ATOM 741 N N . SER A 1 93 ? 2.560 -8.947 30.467 1.00 9.23 107 SER A N 1
ATOM 742 C CA . SER A 1 93 ? 2.062 -9.131 31.796 1.00 11.02 107 SER A CA 1
ATOM 743 C C . SER A 1 93 ? 0.587 -8.756 31.895 1.00 9.74 107 SER A C 1
ATOM 744 O O . SER A 1 93 ? 0.005 -8.232 30.925 1.00 10.79 107 SER A O 1
ATOM 747 N N . ASP A 1 94 ? -0.028 -9.107 33.019 1.00 10.53 108 ASP A N 1
ATOM 748 C CA . ASP A 1 94 ? -1.407 -8.716 33.337 1.00 9.76 108 ASP A CA 1
ATOM 749 C C . ASP A 1 94 ? -2.499 -9.387 32.538 1.00 9.89 108 ASP A C 1
ATOM 750 O O . ASP A 1 94 ? -3.617 -8.926 32.559 1.00 11.58 108 ASP A O 1
ATOM 755 N N . TYR A 1 95 ? -2.138 -10.428 31.807 1.00 10.48 109 TYR A N 1
ATOM 756 C CA . TYR A 1 95 ? -3.007 -11.128 30.903 1.00 10.12 109 TYR A CA 1
ATOM 757 C C . TYR A 1 95 ? -3.688 -12.343 31.542 1.00 8.99 109 TYR A C 1
ATOM 758 O O . TYR A 1 95 ? -4.654 -12.897 30.956 1.00 10.47 109 TYR A O 1
ATOM 767 N N . GLY A 1 96 ? -3.234 -12.768 32.743 1.00 10.05 110 GLY A N 1
ATOM 768 C CA . GLY A 1 96 ? -3.750 -13.938 33.403 1.00 9.81 110 GLY A CA 1
ATOM 769 C C . GLY A 1 96 ? -2.708 -14.830 33.999 1.00 10.46 110 GLY A C 1
ATOM 770 O O . GLY A 1 96 ? -3.020 -15.588 34.931 1.00 12.69 110 GLY A O 1
ATOM 771 N N . GLY A 1 97 ? -1.520 -14.807 33.479 1.00 11.04 111 GLY A N 1
ATOM 772 C CA . GLY A 1 97 ? -0.411 -15.672 33.907 1.00 12.00 111 GLY A CA 1
ATOM 773 C C . GLY A 1 97 ? 0.758 -14.827 34.426 1.00 12.52 111 GLY A C 1
ATOM 774 O O . GLY A 1 97 ? 0.693 -13.622 34.588 1.00 12.89 111 GLY A O 1
ATOM 775 N N . ASN A 1 98 ? 1.871 -15.522 34.705 1.00 13.30 112 ASN A N 1
ATOM 776 C CA . ASN A 1 98 ? 3.089 -14.847 35.120 1.00 13.73 112 ASN A CA 1
ATOM 777 C C . ASN A 1 98 ? 3.665 -14.066 33.953 1.00 13.32 112 ASN A C 1
ATOM 778 O O . ASN A 1 98 ? 3.412 -14.350 32.798 1.00 14.00 112 ASN A O 1
ATOM 783 N N . GLU A 1 99 ? 4.476 -13.104 34.264 1.00 14.03 113 GLU A N 1
ATOM 784 C CA . GLU A 1 99 ? 5.093 -12.355 33.202 1.00 13.14 113 GLU A CA 1
ATOM 785 C C . GLU A 1 99 ? 5.872 -13.318 32.257 1.00 13.32 113 GLU A C 1
ATOM 786 O O . GLU A 1 99 ? 6.579 -14.220 32.747 1.00 15.57 113 GLU A O 1
ATOM 792 N N . ARG A 1 100 ? 5.763 -13.096 30.948 1.00 12.08 114 ARG A N 1
ATOM 793 C CA . ARG A 1 100 ? 6.518 -13.728 29.931 1.00 12.68 114 ARG A CA 1
ATOM 794 C C . ARG A 1 100 ? 7.485 -12.724 29.332 1.00 11.59 114 ARG A C 1
ATOM 795 O O . ARG A 1 100 ? 7.156 -11.578 29.202 1.00 11.38 114 ARG A O 1
ATOM 803 N N . SER A 1 101 ? 8.653 -13.207 28.960 1.00 11.43 115 SER A N 1
ATOM 804 C CA . SER A 1 101 ? 9.636 -12.378 28.324 1.00 11.31 115 SER A CA 1
ATOM 805 C C . SER A 1 101 ? 10.491 -13.119 27.330 1.00 12.02 115 SER A C 1
ATOM 806 O O . SER A 1 101 ? 10.625 -14.326 27.361 1.00 14.86 115 SER A O 1
ATOM 809 N N . VAL A 1 102 ? 11.082 -12.312 26.456 1.00 11.47 116 VAL A N 1
ATOM 810 C CA A VAL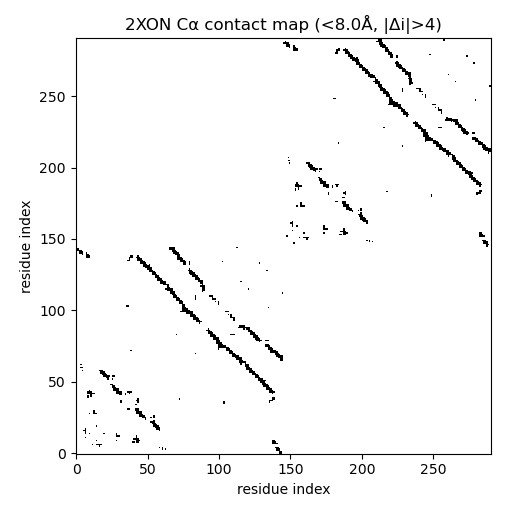 A 1 102 ? 12.167 -12.752 25.615 0.50 10.95 116 VAL A CA 1
ATOM 811 C CA B VAL A 1 102 ? 12.109 -12.733 25.489 0.50 12.02 116 VAL A CA 1
ATOM 812 C C . VAL A 1 102 ? 13.165 -11.622 25.484 1.00 11.70 116 VAL A C 1
ATOM 813 O O . VAL A 1 102 ? 12.839 -10.461 25.546 1.00 12.80 116 VAL A O 1
ATOM 820 N N . GLU A 1 103 ? 14.439 -12.003 25.440 1.00 14.26 117 GLU A N 1
ATOM 821 C CA A GLU A 1 103 ? 15.581 -11.077 25.441 0.50 15.54 117 GLU A CA 1
ATOM 822 C CA B GLU A 1 103 ? 15.550 -11.050 25.407 0.50 15.67 117 GLU A CA 1
ATOM 823 C C . GLU A 1 103 ? 16.313 -11.214 24.110 1.00 15.45 117 GLU A C 1
ATOM 824 O O . GLU A 1 103 ? 16.544 -12.340 23.626 1.00 17.67 117 GLU A O 1
ATOM 835 N N . VAL A 1 104 ? 16.772 -10.083 23.565 1.00 14.66 118 VAL A N 1
ATOM 836 C CA A VAL A 1 104 ? 17.610 -10.071 22.338 0.50 15.23 118 VAL A CA 1
ATOM 837 C CA B VAL A 1 104 ? 17.626 -10.119 22.406 0.50 15.95 118 VAL A CA 1
ATOM 838 C C . VAL A 1 104 ? 18.658 -9.016 22.523 1.00 12.39 118 VAL A C 1
ATOM 839 O O . VAL A 1 104 ? 18.552 -8.130 23.350 1.00 15.35 118 VAL A O 1
ATOM 846 N N . GLU A 1 105 ? 19.769 -9.182 21.821 1.00 14.02 119 GLU A N 1
ATOM 847 C CA . GLU A 1 105 ? 20.779 -8.183 21.696 1.00 13.38 119 GLU A CA 1
ATOM 848 C C . GLU A 1 105 ? 20.859 -7.767 20.254 1.00 14.75 119 GLU A C 1
ATOM 849 O O . GLU A 1 105 ? 20.863 -8.578 19.365 1.00 14.73 119 GLU A O 1
ATOM 855 N N . THR A 1 106 ? 21.000 -6.481 20.009 1.00 12.37 120 THR A N 1
ATOM 856 C CA . THR A 1 106 ? 21.280 -6.006 18.670 1.00 12.92 120 THR A CA 1
ATOM 857 C C . THR A 1 106 ? 22.712 -6.306 18.313 1.00 12.36 120 THR A C 1
ATOM 858 O O . THR A 1 106 ? 23.582 -6.542 19.209 1.00 13.55 120 THR A O 1
ATOM 862 N N . THR A 1 107 ? 22.960 -6.362 17.003 1.00 12.87 121 THR A N 1
ATOM 863 C CA . THR A 1 107 ? 24.254 -6.851 16.476 1.00 12.57 121 THR A CA 1
ATOM 864 C C . THR A 1 107 ? 24.874 -5.986 15.376 1.00 11.84 121 THR A C 1
ATOM 865 O O . THR A 1 107 ? 25.788 -6.414 14.661 1.00 15.33 121 THR A O 1
ATOM 869 N N . GLY A 1 108 ? 24.318 -4.789 15.221 1.00 11.44 122 GLY A N 1
ATOM 870 C CA . GLY A 1 108 ? 24.788 -3.878 14.226 1.00 11.53 122 GLY A CA 1
ATOM 871 C C . GLY A 1 108 ? 23.686 -3.263 13.374 1.00 11.37 122 GLY A C 1
ATOM 872 O O . GLY A 1 108 ? 22.532 -3.727 13.358 1.00 11.54 122 GLY A O 1
ATOM 873 N N . TRP A 1 109 ? 24.058 -2.205 12.653 1.00 9.84 123 TRP A N 1
ATOM 874 C CA . TRP A 1 109 ? 23.083 -1.418 11.900 1.00 9.33 123 TRP A CA 1
ATOM 875 C C . TRP A 1 109 ? 22.360 -2.271 10.880 1.00 8.99 123 TRP A C 1
ATOM 876 O O . TRP A 1 109 ? 22.956 -3.022 10.126 1.00 9.98 123 TRP A O 1
ATOM 887 N N . LEU A 1 110 ? 21.023 -2.187 10.906 1.00 9.51 124 LEU A N 1
ATOM 888 C CA . LEU A 1 110 ? 20.168 -2.857 9.930 1.00 9.62 124 LEU A CA 1
ATOM 889 C C . LEU A 1 110 ? 20.237 -4.373 10.013 1.00 9.74 124 LEU A C 1
ATOM 890 O O . LEU A 1 110 ? 19.772 -5.056 9.110 1.00 12.13 124 LEU A O 1
ATOM 895 N N . GLU A 1 111 ? 20.688 -4.897 11.145 1.00 9.53 125 GLU A N 1
ATOM 896 C CA . GLU A 1 111 ? 20.594 -6.323 11.427 1.00 11.13 125 GLU A CA 1
ATOM 897 C C . GLU A 1 111 ? 19.316 -6.537 12.249 1.00 10.15 125 GLU A C 1
ATOM 898 O O . GLU A 1 111 ? 19.330 -6.444 13.486 1.00 10.52 125 GLU A O 1
ATOM 904 N N . TRP A 1 112 ? 18.200 -6.687 11.550 1.00 10.68 126 TRP A N 1
ATOM 905 C CA . TRP A 1 112 ? 16.910 -6.649 12.227 1.00 10.35 126 TRP A CA 1
ATOM 906 C C . TRP A 1 112 ? 16.654 -7.873 13.082 1.00 11.31 126 TRP A C 1
ATOM 907 O O . TRP A 1 112 ? 16.908 -9.003 12.653 1.00 12.21 126 TRP A O 1
ATOM 918 N N . LYS A 1 113 ? 16.121 -7.587 14.261 1.00 10.09 127 LYS A N 1
ATOM 919 C CA . LYS A 1 113 ? 15.632 -8.588 15.196 1.00 9.38 127 LYS A CA 1
ATOM 920 C C . LYS A 1 113 ? 14.126 -8.463 15.332 1.00 10.11 127 LYS A C 1
ATOM 921 O O . LYS A 1 113 ? 13.614 -7.358 15.330 1.00 11.32 127 LYS A O 1
ATOM 927 N N . ASN A 1 114 ? 13.447 -9.591 15.464 1.00 10.76 128 ASN A N 1
ATOM 928 C CA . ASN A 1 114 ? 11.991 -9.635 15.594 1.00 11.46 128 ASN A CA 1
ATOM 929 C C . ASN A 1 114 ? 11.594 -10.413 16.827 1.00 11.13 128 ASN A C 1
ATOM 930 O O . ASN A 1 114 ? 11.090 -11.559 16.715 1.00 12.55 128 ASN A O 1
ATOM 935 N N . PRO A 1 115 ? 11.823 -9.837 18.018 1.00 10.29 129 PRO A N 1
ATOM 936 C CA . PRO A 1 115 ? 11.347 -10.494 19.222 1.00 11.28 129 PRO A CA 1
ATOM 937 C C . PRO A 1 115 ? 9.856 -10.709 19.206 1.00 10.46 129 PRO A C 1
ATOM 938 O O . PRO A 1 115 ? 9.136 -9.792 18.799 1.00 11.82 129 PRO A O 1
ATOM 942 N N . GLU A 1 116 ? 9.429 -11.889 19.674 1.00 11.10 130 GLU A N 1
ATOM 943 C CA . GLU A 1 116 ? 8.040 -12.221 19.670 1.00 10.42 130 GLU A CA 1
ATOM 944 C C . GLU A 1 116 ? 7.703 -13.177 20.769 1.00 9.97 130 GLU A C 1
ATOM 945 O O . GLU A 1 116 ? 8.457 -14.081 21.069 1.00 13.12 130 GLU A O 1
ATOM 951 N N . ILE A 1 117 ? 6.505 -13.010 21.320 1.00 10.25 131 ILE A N 1
ATOM 952 C CA . ILE A 1 117 ?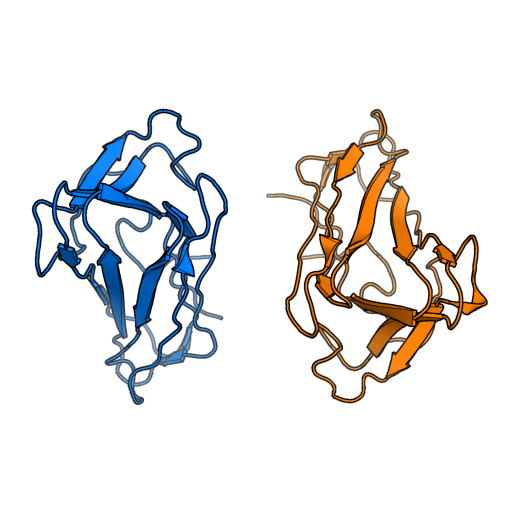 5.955 -13.912 22.319 1.00 9.52 131 ILE A CA 1
ATOM 953 C C . ILE A 1 117 ? 4.616 -14.410 21.762 1.00 9.62 131 ILE A C 1
ATOM 954 O O . ILE A 1 117 ? 3.749 -13.610 21.453 1.00 10.25 131 ILE A O 1
ATOM 959 N N . ARG A 1 118 ? 4.473 -15.726 21.707 1.00 10.16 132 ARG A N 1
ATOM 960 C CA A ARG A 1 118 ? 3.328 -16.420 21.133 0.40 11.42 132 ARG A CA 1
ATOM 961 C CA B ARG A 1 118 ? 3.276 -16.371 21.147 0.60 11.16 132 ARG A CA 1
ATOM 962 C C . ARG A 1 118 ? 2.496 -17.114 22.224 1.00 11.38 132 ARG A C 1
ATOM 963 O O . ARG A 1 118 ? 2.970 -17.295 23.339 1.00 11.18 132 ARG A O 1
ATOM 978 N N . ASN A 1 119 ? 1.303 -17.547 21.891 1.00 12.08 133 ASN A N 1
ATOM 979 C CA A ASN A 1 119 ? 0.497 -18.385 22.788 0.70 11.86 133 ASN A CA 1
ATOM 980 C CA B ASN A 1 119 ? 0.478 -18.381 22.755 0.30 11.29 133 ASN A CA 1
ATOM 981 C C . ASN A 1 119 ? 0.239 -17.758 24.150 1.00 11.33 133 ASN A C 1
ATOM 982 O O . ASN A 1 119 ? 0.388 -18.370 25.214 1.00 13.30 133 ASN A O 1
ATOM 991 N N . ILE A 1 120 ? -0.174 -16.497 24.111 1.00 10.76 134 ILE A N 1
ATOM 992 C CA . ILE A 1 120 ? -0.468 -15.732 25.280 1.00 10.25 134 ILE A CA 1
ATOM 993 C C . ILE A 1 120 ? -2.017 -15.841 25.503 1.00 10.88 134 ILE A C 1
ATOM 994 O O . ILE A 1 120 ? -2.833 -15.304 24.719 1.00 10.87 134 ILE A O 1
ATOM 999 N N . LYS A 1 121 ? -2.453 -16.560 26.537 1.00 12.72 135 LYS A N 1
ATOM 1000 C CA . LYS A 1 121 ? -3.904 -16.810 26.767 1.00 13.65 135 LYS A CA 1
ATOM 1001 C C . LYS A 1 121 ? -4.388 -15.683 27.678 1.00 12.47 135 LYS A C 1
ATOM 1002 O O . LYS A 1 121 ? -4.130 -15.652 28.887 1.00 12.26 135 LYS A O 1
ATOM 1008 N N . VAL A 1 122 ? -5.115 -14.752 27.086 1.00 12.03 136 VAL A N 1
ATOM 1009 C CA . VAL A 1 122 ? -5.632 -13.609 27.807 1.00 12.44 136 VAL A CA 1
ATOM 1010 C C . VAL A 1 122 ? -6.958 -13.994 28.497 1.00 12.07 136 VAL A C 1
ATOM 1011 O O . VAL A 1 122 ? -7.931 -14.324 27.806 1.00 13.37 136 VAL A O 1
ATOM 1015 N N . GLU A 1 123 ? -6.910 -14.043 29.830 1.00 11.31 137 GLU A N 1
ATOM 1016 C CA . GLU A 1 123 ? -7.996 -14.410 30.691 1.00 11.32 137 GLU A CA 1
ATOM 1017 C C . GLU A 1 123 ? -8.503 -13.255 31.523 1.00 12.44 137 GLU A C 1
ATOM 1018 O O . GLU A 1 123 ? -9.541 -13.383 32.197 1.00 15.92 137 GLU A O 1
ATOM 1024 N N . THR A 1 124 ? -7.763 -12.139 31.600 1.00 12.25 138 THR A N 1
ATOM 1025 C CA . THR A 1 124 ? -8.141 -11.004 32.405 1.00 11.67 138 THR A CA 1
ATOM 1026 C C . THR A 1 124 ? -8.840 -9.894 31.587 1.00 12.85 138 THR A C 1
ATOM 1027 O O . THR A 1 124 ? -9.254 -8.878 32.159 1.00 13.52 138 THR A O 1
ATOM 1031 N N . GLY A 1 125 ? -8.891 -10.050 30.272 1.00 12.44 139 GLY A N 1
ATOM 1032 C CA . GLY A 1 125 ? -9.367 -8.984 29.359 1.00 14.21 139 GLY A CA 1
ATOM 1033 C C . GLY A 1 125 ? -8.382 -7.862 29.160 1.00 13.36 139 GLY A C 1
ATOM 1034 O O . GLY A 1 125 ? -8.728 -6.826 28.639 1.00 13.15 139 GLY A O 1
ATOM 1035 N N . ARG A 1 126 ? -7.135 -8.081 29.615 1.00 11.87 140 ARG A N 1
ATOM 1036 C CA . ARG A 1 126 ? -6.122 -7.032 29.575 1.00 12.34 140 ARG A CA 1
ATOM 1037 C C . ARG A 1 126 ? -4.783 -7.642 29.178 1.00 11.50 140 ARG A C 1
ATOM 1038 O O . ARG A 1 126 ? -4.557 -8.814 29.371 1.00 10.57 140 ARG A O 1
ATOM 1046 N N . ILE A 1 127 ? -3.857 -6.781 28.703 1.00 10.63 141 ILE A N 1
ATOM 1047 C CA . ILE A 1 127 ? -2.451 -7.160 28.524 1.00 10.85 141 ILE A CA 1
ATOM 1048 C C . ILE A 1 127 ? -1.649 -5.894 28.631 1.00 11.37 141 ILE A C 1
ATOM 1049 O O . ILE A 1 127 ? -2.056 -4.834 28.177 1.00 12.29 141 ILE A O 1
ATOM 1054 N N . LYS A 1 128 ? -0.467 -5.998 29.204 1.00 10.79 142 LYS A N 1
ATOM 1055 C CA . LYS A 1 128 ? 0.514 -4.913 29.197 1.00 10.34 142 LYS A CA 1
ATOM 1056 C C . LYS A 1 128 ? 1.750 -5.412 28.441 1.00 10.29 142 LYS A C 1
ATOM 1057 O O . LYS A 1 128 ? 2.306 -6.495 28.717 1.00 10.82 142 LYS A O 1
ATOM 1063 N N . ILE A 1 129 ? 2.198 -4.572 27.537 1.00 9.60 143 ILE A N 1
ATOM 1064 C CA . ILE A 1 129 ? 3.373 -4.847 26.705 1.00 9.63 143 ILE A CA 1
ATOM 1065 C C . ILE A 1 129 ? 4.463 -3.849 27.122 1.00 9.13 143 ILE A C 1
ATOM 1066 O O . ILE A 1 129 ? 4.230 -2.652 27.124 1.00 10.88 143 ILE A O 1
ATOM 1071 N N . THR A 1 130 ? 5.597 -4.391 27.539 1.00 9.49 144 THR A N 1
ATOM 1072 C CA . THR A 1 130 ? 6.730 -3.566 27.933 1.00 9.84 144 THR A CA 1
ATOM 1073 C C . THR A 1 130 ? 7.977 -3.950 27.133 1.00 9.97 144 THR A C 1
ATOM 1074 O O . THR A 1 130 ? 8.250 -5.144 26.997 1.00 11.90 144 THR A O 1
ATOM 1078 N N . VAL A 1 131 ? 8.724 -2.976 26.633 1.00 9.64 145 VAL A N 1
ATOM 1079 C CA . VAL A 1 131 ? 10.028 -3.226 26.105 1.00 9.42 145 VAL A CA 1
ATOM 1080 C C . VAL A 1 131 ? 11.044 -2.492 26.974 1.00 9.38 145 VAL A C 1
ATOM 1081 O O . VAL A 1 131 ? 10.903 -1.302 27.209 1.00 10.78 145 VAL A O 1
ATOM 1085 N N . SER A 1 132 ? 12.055 -3.205 27.412 1.00 9.36 146 SER A N 1
ATOM 1086 C CA . SER A 1 132 ? 13.176 -2.592 28.144 1.00 10.18 146 SER A CA 1
ATOM 1087 C C . SER A 1 132 ? 14.402 -2.528 27.290 1.00 10.13 146 SER A C 1
ATOM 1088 O O . SER A 1 132 ? 14.664 -3.434 26.499 1.00 12.16 146 SER A O 1
ATOM 1091 N N . VAL A 1 133 ? 15.177 -1.439 27.458 1.00 10.39 147 VAL A N 1
ATOM 1092 C CA . VAL A 1 133 ? 16.428 -1.177 26.661 1.00 10.52 147 VAL A CA 1
ATOM 1093 C C . VAL A 1 133 ? 17.474 -0.761 27.690 1.00 11.79 147 VAL A C 1
ATOM 1094 O O . VAL A 1 133 ? 17.229 0.051 28.576 1.00 12.51 147 VAL A O 1
ATOM 1098 N N . GLU A 1 134 ? 18.665 -1.314 27.506 1.00 12.39 148 GLU A N 1
ATOM 1099 C CA . GLU A 1 134 ? 19.787 -0.957 28.355 1.00 13.33 148 GLU A CA 1
ATOM 1100 C C . GLU A 1 134 ? 21.019 -0.800 27.478 1.00 12.70 148 GLU A C 1
ATOM 1101 O O . GLU A 1 134 ? 21.385 -1.737 26.767 1.00 13.43 148 GLU A O 1
ATOM 1107 N N . GLY A 1 135 ? 21.615 0.368 27.488 1.00 14.28 149 GLY A N 1
ATOM 1108 C CA . GLY A 1 135 ? 22.731 0.645 26.584 1.00 14.27 149 GLY A CA 1
ATOM 1109 C C . GLY A 1 135 ? 23.880 1.249 27.361 1.00 14.00 149 GLY A C 1
ATOM 1110 O O . GLY A 1 135 ? 23.699 1.883 28.412 1.00 14.95 149 GLY A O 1
ATOM 1111 N N . ARG A 1 136 ? 25.025 1.033 26.771 1.00 15.70 150 ARG A N 1
ATOM 1112 C CA . ARG A 1 136 ? 26.256 1.681 27.249 1.00 15.22 150 ARG A CA 1
ATOM 1113 C C . ARG A 1 136 ? 26.360 3.038 26.616 1.00 15.35 150 ARG A C 1
ATOM 1114 O O . ARG A 1 136 ? 25.625 3.389 25.688 1.00 14.47 150 ARG A O 1
ATOM 1122 N N . ALA A 1 137 ? 27.319 3.848 27.066 1.00 15.56 151 ALA A N 1
ATOM 1123 C CA . ALA A 1 137 ? 27.543 5.150 26.497 1.00 14.85 151 ALA A CA 1
ATOM 1124 C C . ALA A 1 137 ? 27.758 5.087 24.981 1.00 13.64 151 ALA A C 1
ATOM 1125 O O . ALA A 1 137 ? 28.580 4.301 24.501 1.00 16.59 151 ALA A O 1
ATOM 1127 N N . GLY A 1 138 ? 26.983 5.892 24.226 1.00 15.00 152 GLY A N 1
ATOM 1128 C CA . GLY A 1 138 ? 27.069 5.931 22.821 1.00 14.85 152 GLY A CA 1
ATOM 1129 C C . GLY A 1 138 ? 26.247 4.906 22.053 1.00 14.15 152 GLY A C 1
ATOM 1130 O O . GLY A 1 138 ? 26.202 4.986 20.819 1.00 15.84 152 GLY A O 1
ATOM 1131 N N . ASP A 1 139 ? 25.658 3.940 22.760 1.00 14.07 153 ASP A N 1
ATOM 1132 C CA . ASP A 1 139 ? 24.841 2.920 22.127 1.00 13.92 153 ASP A CA 1
ATOM 1133 C C . ASP A 1 139 ? 23.574 3.584 21.556 1.00 13.60 153 ASP A C 1
ATOM 1134 O O . ASP A 1 139 ? 23.170 4.689 21.903 1.00 14.18 153 ASP A O 1
ATOM 1139 N N . TRP A 1 140 ? 22.966 2.893 20.628 1.00 12.26 154 TRP A N 1
ATOM 1140 C CA . TRP A 1 140 ? 21.838 3.458 19.841 1.00 11.87 154 TRP A CA 1
ATOM 1141 C C . TRP A 1 140 ? 21.101 2.346 19.239 1.00 10.95 154 TRP A C 1
ATOM 1142 O O . TRP A 1 140 ? 21.596 1.244 19.042 1.00 11.49 154 TRP A O 1
ATOM 1153 N N . GLY A 1 141 ? 19.898 2.676 18.761 1.00 11.45 155 GLY A N 1
ATOM 1154 C CA . GLY A 1 141 ? 19.115 1.694 18.033 1.00 10.95 155 GLY A CA 1
ATOM 1155 C C . GLY A 1 141 ? 17.774 2.270 17.631 1.00 9.15 155 GLY A C 1
ATOM 1156 O O . GLY A 1 141 ? 17.451 3.403 17.931 1.00 10.19 155 GLY A O 1
ATOM 1157 N N . PHE A 1 142 ? 16.998 1.421 16.931 1.00 8.47 156 PHE A N 1
ATOM 1158 C CA . PHE A 1 142 ? 15.634 1.738 16.444 1.00 8.42 156 PHE A CA 1
ATOM 1159 C C . PHE A 1 142 ? 14.695 0.637 16.836 1.00 8.44 156 PHE A C 1
ATOM 1160 O O . PHE A 1 142 ? 15.050 -0.527 16.808 1.00 9.73 156 PHE A O 1
ATOM 1168 N N . ILE A 1 143 ? 13.477 1.054 17.198 1.00 8.16 157 ILE A N 1
ATOM 1169 C CA . ILE A 1 143 ? 12.385 0.170 17.574 1.00 8.38 157 ILE A CA 1
ATOM 1170 C C . ILE A 1 143 ? 11.168 0.584 16.696 1.00 8.22 157 ILE A C 1
ATOM 1171 O O . ILE A 1 143 ? 10.837 1.762 16.618 1.00 8.82 157 ILE A O 1
ATOM 1176 N N . ASP A 1 144 ? 10.459 -0.401 16.135 1.00 8.23 158 ASP A N 1
ATOM 1177 C CA . ASP A 1 144 ? 9.306 -0.034 15.256 1.00 8.59 158 ASP A CA 1
ATOM 1178 C C . ASP A 1 144 ? 8.415 -1.278 15.075 1.00 8.08 158 ASP A C 1
ATOM 1179 O O . ASP A 1 144 ? 8.821 -2.407 15.389 1.00 8.97 158 ASP A O 1
ATOM 1184 N N . ASP A 1 145 ? 7.233 -0.989 14.530 1.00 7.81 159 ASP A N 1
ATOM 1185 C CA . ASP A 1 145 ? 6.379 -1.987 13.929 1.00 8.31 159 ASP A CA 1
ATOM 1186 C C . ASP A 1 145 ? 6.011 -3.103 14.940 1.00 7.94 159 ASP A C 1
ATOM 1187 O O . ASP A 1 145 ? 6.188 -4.289 14.687 1.00 9.02 159 ASP A O 1
ATOM 1192 N N . PHE A 1 146 ? 5.392 -2.645 16.005 1.00 8.29 160 PHE A N 1
ATOM 1193 C CA . PHE A 1 146 ? 4.727 -3.516 16.958 1.00 7.63 160 PHE A CA 1
ATOM 1194 C C . PHE A 1 146 ? 3.485 -4.155 16.392 1.00 8.53 160 PHE A C 1
ATOM 1195 O O . PHE A 1 146 ? 2.788 -3.569 15.574 1.00 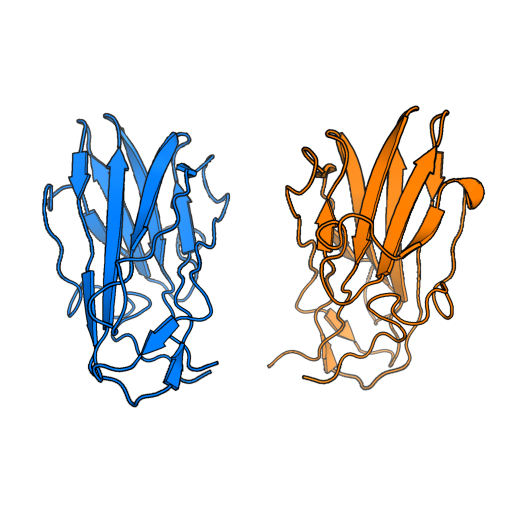9.65 160 PHE A O 1
ATOM 1203 N N . TYR A 1 147 ? 3.155 -5.320 16.913 1.00 9.19 161 TYR A N 1
ATOM 1204 C CA . TYR A 1 147 ? 1.884 -6.001 16.582 1.00 8.93 161 TYR A CA 1
ATOM 1205 C C . TYR A 1 147 ? 1.439 -6.801 17.772 1.00 9.75 161 TYR A C 1
ATOM 1206 O O . TYR A 1 147 ? 2.233 -7.422 18.469 1.00 11.20 161 TYR A O 1
ATOM 1215 N N . LEU A 1 148 ? 0.129 -6.805 17.969 1.00 9.93 162 LEU A N 1
ATOM 1216 C CA . LEU A 1 148 ? -0.572 -7.654 18.939 1.00 9.62 162 LEU A CA 1
ATOM 1217 C C . LEU A 1 148 ? -1.750 -8.233 18.178 1.00 11.04 162 LEU A C 1
ATOM 1218 O O . LEU A 1 148 ? -2.679 -7.512 17.780 1.00 12.37 162 LEU A O 1
ATOM 1223 N N . PHE A 1 149 ? -1.593 -9.508 17.833 1.00 10.61 163 PHE A N 1
ATOM 1224 C CA . PHE A 1 149 ? -2.557 -10.230 16.969 1.00 11.63 163 PHE A CA 1
ATOM 1225 C C . PHE A 1 149 ? -3.236 -11.335 17.711 1.00 11.55 163 PHE A C 1
ATOM 1226 O O . PHE A 1 149 ? -2.578 -12.024 18.515 1.00 12.08 163 PHE A O 1
ATOM 1234 N N . ARG A 1 150 ? -4.510 -11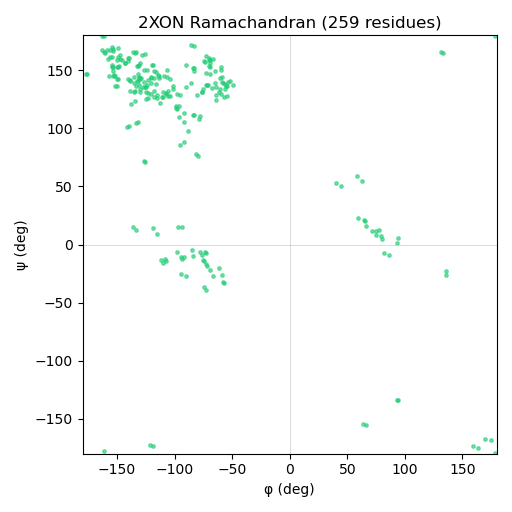.576 17.371 1.00 15.05 164 ARG A N 1
ATOM 1235 C CA . ARG A 1 150 ? -5.201 -12.749 17.851 1.00 16.37 164 ARG A CA 1
ATOM 1236 C C . ARG A 1 150 ? -4.789 -13.933 16.984 1.00 17.97 164 ARG A C 1
ATOM 1237 O O . ARG A 1 150 ? -4.940 -13.883 15.766 1.00 21.54 164 ARG A O 1
ATOM 1245 N N . GLU A 1 151 ? -4.373 -15.019 17.599 1.00 19.68 165 GLU A N 1
ATOM 1246 C CA . GLU A 1 151 ? -3.940 -16.218 16.874 1.00 23.67 165 GLU A CA 1
ATOM 1247 C C . GLU A 1 151 ? -5.171 -16.971 16.348 1.00 27.46 165 GLU A C 1
ATOM 1248 O O . GLU A 1 151 ? -6.272 -16.870 16.885 1.00 30.00 165 GLU A O 1
ATOM 1254 N N . SER B 1 7 ? -2.077 -18.460 4.118 0.60 19.25 21 SER L N 1
ATOM 1255 C CA . SER B 1 7 ? -2.611 -18.540 2.699 0.60 17.91 21 SER L CA 1
ATOM 1256 C C . SER B 1 7 ? -2.061 -19.732 1.885 0.60 16.39 21 SER L C 1
ATOM 1257 O O . SER B 1 7 ? -1.317 -20.530 2.415 0.60 15.71 21 SER L O 1
ATOM 1260 N N . ARG B 1 8 ? -2.514 -19.876 0.646 1.00 17.94 22 ARG L N 1
ATOM 1261 C CA . ARG B 1 8 ? -2.237 -21.033 -0.206 1.00 17.12 22 ARG L CA 1
ATOM 1262 C C . ARG B 1 8 ? -0.745 -21.105 -0.487 1.00 13.45 22 ARG L C 1
ATOM 1263 O O . ARG B 1 8 ? -0.142 -20.157 -0.982 1.00 13.94 22 ARG L O 1
ATOM 1271 N N . ASN B 1 9 ? -0.204 -22.298 -0.228 1.00 12.50 23 ASN L N 1
ATOM 1272 C CA . ASN B 1 9 ? 1.233 -22.529 -0.426 1.00 10.54 23 ASN L CA 1
ATOM 1273 C C . ASN B 1 9 ? 1.334 -23.224 -1.787 1.00 9.16 23 ASN L C 1
ATOM 1274 O O . ASN B 1 9 ? 0.844 -24.333 -1.972 1.00 11.90 23 ASN L O 1
ATOM 1279 N N . TYR B 1 10 ? 2.006 -22.589 -2.733 1.00 9.30 24 TYR L N 1
ATOM 1280 C CA . TYR B 1 10 ? 2.142 -23.102 -4.081 1.00 9.32 24 TYR L CA 1
ATOM 1281 C C . TYR B 1 10 ? 3.307 -24.095 -4.257 1.00 10.31 24 TYR L C 1
ATOM 1282 O O . TYR B 1 10 ? 3.422 -24.688 -5.314 1.00 11.96 24 TYR L O 1
ATOM 1291 N N . LEU B 1 11 ? 4.127 -24.334 -3.243 1.00 9.43 25 LEU L N 1
ATOM 1292 C CA . LEU B 1 11 ? 5.084 -25.433 -3.324 1.00 8.67 25 LEU L CA 1
ATOM 1293 C C . LEU B 1 11 ? 4.447 -26.706 -2.772 1.00 9.70 25 LEU L C 1
ATOM 1294 O O . LEU B 1 11 ? 3.818 -26.700 -1.739 1.00 11.61 25 LEU L O 1
ATOM 1299 N N . LYS B 1 12 ? 4.661 -27.792 -3.498 1.00 10.23 26 LYS L N 1
ATOM 1300 C CA . LYS B 1 12 ? 4.201 -29.107 -3.077 1.00 9.71 26 LYS L CA 1
ATOM 1301 C C . LYS B 1 12 ? 5.173 -29.766 -2.096 1.00 9.97 26 LYS L C 1
ATOM 1302 O O . LYS B 1 12 ? 6.352 -29.533 -2.188 1.00 9.81 26 LYS L O 1
ATOM 1308 N N . ASN B 1 13 ? 4.645 -30.584 -1.207 1.00 9.80 27 ASN L N 1
ATOM 1309 C CA . ASN B 1 13 ? 5.470 -31.193 -0.163 1.00 9.01 27 ASN L CA 1
ATOM 1310 C C . ASN B 1 13 ? 6.431 -30.182 0.480 1.00 8.39 27 ASN L C 1
ATOM 1311 O O . ASN B 1 13 ? 7.624 -30.426 0.567 1.00 9.76 27 ASN L O 1
ATOM 1316 N N . PRO B 1 14 ? 5.893 -29.028 0.901 1.00 9.22 28 PRO L N 1
ATOM 1317 C CA . PRO B 1 14 ? 6.759 -27.936 1.247 1.00 9.21 28 PRO L CA 1
ATOM 1318 C C . PRO B 1 14 ? 7.521 -28.108 2.527 1.00 8.56 28 PRO L C 1
ATOM 1319 O O . PRO B 1 14 ? 8.543 -27.458 2.724 1.00 10.23 28 PRO L O 1
ATOM 1323 N N . GLY B 1 15 ? 7.074 -29.009 3.375 1.00 9.40 29 GLY L N 1
ATOM 1324 C CA . GLY B 1 15 ? 7.712 -29.327 4.678 1.00 10.85 29 GLY L CA 1
ATOM 1325 C C . GLY B 1 15 ? 8.161 -30.745 4.771 1.00 9.13 29 GLY L C 1
ATOM 1326 O O . GLY B 1 15 ? 8.519 -31.211 5.843 1.00 10.79 29 GLY L O 1
ATOM 1327 N N . PHE B 1 16 ? 8.205 -31.437 3.632 1.00 10.37 30 PHE L N 1
ATOM 1328 C CA . PHE B 1 16 ? 8.787 -32.782 3.577 1.00 9.85 30 PHE L CA 1
ATOM 1329 C C . PHE B 1 16 ? 7.999 -33.792 4.421 1.00 11.44 30 PHE L C 1
ATOM 1330 O O . PHE B 1 16 ? 8.493 -34.839 4.742 1.00 11.90 30 PHE L O 1
ATOM 1338 N N . GLU B 1 17 ? 6.740 -33.491 4.705 1.00 10.45 31 GLU L N 1
ATOM 1339 C CA . GLU B 1 17 ? 5.929 -34.288 5.622 1.00 11.31 31 GLU L CA 1
ATOM 1340 C C . GLU B 1 17 ? 5.500 -35.608 5.070 1.00 12.17 31 GLU L C 1
ATOM 1341 O O . GLU B 1 17 ? 5.030 -36.443 5.843 1.00 15.28 31 GLU L O 1
ATOM 1347 N N . THR B 1 18 ? 5.744 -35.889 3.801 1.00 12.78 32 THR L N 1
ATOM 1348 C CA . THR B 1 18 ? 5.538 -37.199 3.265 1.00 13.33 32 THR L CA 1
ATOM 1349 C C . THR B 1 18 ? 6.634 -38.159 3.693 1.00 12.85 32 THR L C 1
ATOM 1350 O O . THR B 1 18 ? 6.526 -39.358 3.453 1.00 15.32 32 THR L O 1
ATOM 1354 N N . GLY B 1 19 ? 7.713 -37.605 4.233 1.00 12.39 33 GLY L N 1
ATOM 1355 C CA . GLY B 1 19 ? 8.883 -38.400 4.488 1.00 12.25 33 GLY L CA 1
ATOM 1356 C C . GLY B 1 19 ? 9.815 -38.684 3.309 1.00 12.40 33 GLY L C 1
ATOM 1357 O O . GLY B 1 19 ? 10.828 -39.416 3.468 1.00 14.40 33 GLY L O 1
ATOM 1358 N N . GLU B 1 20 ? 9.514 -38.091 2.155 1.00 12.19 34 GLU L N 1
ATOM 1359 C CA . GLU B 1 20 ? 10.210 -38.265 0.927 1.00 12.84 34 GLU L CA 1
ATOM 1360 C C . GLU B 1 20 ? 10.495 -36.936 0.255 1.00 11.04 34 GLU L C 1
ATOM 1361 O O . GLU B 1 20 ? 9.859 -35.960 0.594 1.00 10.86 34 GLU L O 1
ATOM 1367 N N . PHE B 1 21 ? 11.380 -36.927 -0.730 1.00 10.83 35 PHE L N 1
ATOM 1368 C CA . PHE B 1 21 ? 11.638 -35.719 -1.466 1.00 10.44 35 PHE L CA 1
ATOM 1369 C C . PHE B 1 21 ? 10.543 -35.286 -2.429 1.00 10.92 35 PHE L C 1
ATOM 1370 O O . PHE B 1 21 ? 10.315 -34.091 -2.587 1.00 11.26 35 PHE L O 1
ATOM 1378 N N . SER B 1 22 ? 9.924 -36.223 -3.125 1.00 12.03 36 SER L N 1
ATOM 1379 C CA . SER B 1 22 ? 9.087 -35.875 -4.259 1.00 12.71 36 SER L CA 1
ATOM 1380 C C . SER B 1 22 ? 8.100 -34.783 -3.920 1.00 12.37 36 SER L C 1
ATOM 1381 O O . SER B 1 22 ? 7.436 -34.886 -2.914 1.00 12.36 36 SER L O 1
ATOM 1384 N N . PRO B 1 23 ? 7.904 -33.776 -4.816 1.00 11.38 37 PRO L N 1
ATOM 1385 C CA . PRO B 1 23 ? 8.446 -33.611 -6.138 1.00 11.21 37 PRO L CA 1
ATOM 1386 C C . PRO B 1 23 ? 9.735 -32.774 -6.217 1.00 10.72 37 PRO L C 1
ATOM 1387 O O . PRO B 1 23 ? 10.154 -32.353 -7.272 1.00 13.74 37 PRO L O 1
ATOM 1391 N N . TRP B 1 24 ? 10.389 -32.563 -5.055 1.00 10.05 38 TRP L N 1
ATOM 1392 C CA . TRP B 1 24 ? 11.687 -31.921 -5.029 1.00 9.00 38 TRP L CA 1
ATOM 1393 C C . TRP B 1 24 ? 12.689 -32.785 -5.728 1.00 9.37 38 TRP L C 1
ATOM 1394 O O . TRP B 1 24 ? 12.730 -34.000 -5.487 1.00 13.12 38 TRP L O 1
ATOM 1405 N N . ARG B 1 25 ? 13.562 -32.176 -6.505 1.00 9.06 39 ARG L N 1
ATOM 1406 C CA . ARG B 1 25 ? 14.690 -32.827 -7.127 1.00 10.10 39 ARG L CA 1
ATOM 1407 C C . ARG B 1 25 ? 15.981 -32.525 -6.336 1.00 10.80 39 ARG L C 1
ATOM 1408 O O . ARG B 1 25 ? 16.213 -31.394 -5.986 1.00 10.37 39 ARG L O 1
ATOM 1416 N N . VAL B 1 26 ? 16.784 -33.543 -6.139 1.00 9.87 40 VAL L N 1
ATOM 1417 C CA . VAL B 1 26 ? 18.101 -33.384 -5.574 1.00 9.90 40 VAL L CA 1
ATOM 1418 C C . VAL B 1 26 ? 19.122 -33.547 -6.675 1.00 9.97 40 VAL L C 1
ATOM 1419 O O . VAL B 1 26 ? 19.116 -34.527 -7.385 1.00 10.93 40 VAL L O 1
ATOM 1423 N N . SER B 1 27 ? 20.036 -32.575 -6.802 1.00 9.37 41 SER L N 1
ATOM 1424 C CA . SER B 1 27 ? 21.117 -32.606 -7.779 1.00 9.72 41 SER L CA 1
ATOM 1425 C C . SER B 1 27 ? 22.420 -32.468 -7.038 1.00 8.77 41 SER L C 1
ATOM 1426 O O . SER B 1 27 ? 22.499 -31.795 -6.013 1.00 9.48 41 SER L O 1
ATOM 1429 N N . GLY B 1 28 ? 23.479 -33.055 -7.591 1.00 9.32 42 GLY L N 1
ATOM 1430 C CA . GLY B 1 28 ? 24.811 -32.961 -7.022 1.00 9.46 42 GLY L CA 1
ATOM 1431 C C . GLY B 1 28 ? 25.105 -34.122 -6.095 1.00 9.56 42 GLY L C 1
ATOM 1432 O O . GLY B 1 28 ? 24.900 -35.265 -6.486 1.00 10.93 42 GLY L O 1
ATOM 1433 N N . ASP B 1 29 ? 25.657 -33.818 -4.929 1.00 8.98 43 ASP L N 1
ATOM 1434 C CA . ASP B 1 29 ? 26.101 -34.875 -3.995 1.00 9.79 43 ASP L CA 1
ATOM 1435 C C . ASP B 1 29 ? 24.859 -35.405 -3.244 1.00 11.00 43 ASP L C 1
ATOM 1436 O O . ASP B 1 29 ? 24.625 -35.096 -2.071 1.00 10.93 43 ASP L O 1
ATOM 1441 N N . LYS B 1 30 ? 24.056 -36.225 -3.937 1.00 11.57 44 LYS L N 1
ATOM 1442 C CA . LYS B 1 30 ? 22.785 -36.737 -3.414 1.00 11.96 44 LYS L CA 1
ATOM 1443 C C . LYS B 1 30 ? 22.996 -37.491 -2.092 1.00 12.22 44 LYS L C 1
ATOM 1444 O O . LYS B 1 30 ? 22.117 -37.473 -1.231 1.00 13.60 44 LYS L O 1
ATOM 1450 N N . LYS B 1 31 ? 24.136 -38.152 -1.933 1.00 13.18 45 LYS L N 1
ATOM 1451 C CA . LYS B 1 31 ? 24.422 -38.882 -0.687 1.00 14.02 45 LYS L CA 1
ATOM 1452 C C . LYS B 1 31 ? 24.463 -38.030 0.537 1.00 12.80 45 LYS L C 1
ATOM 1453 O O . LYS B 1 31 ? 24.345 -38.553 1.675 1.00 15.03 45 LYS L O 1
ATOM 1459 N N . ALA B 1 32 ? 24.653 -36.725 0.356 1.00 11.46 46 ALA L N 1
ATOM 1460 C CA . ALA B 1 32 ? 24.688 -35.782 1.474 1.00 11.29 46 ALA L CA 1
ATOM 1461 C C . ALA B 1 32 ? 23.363 -35.372 2.062 1.00 11.30 46 ALA L C 1
ATOM 1462 O O . ALA B 1 32 ? 23.299 -34.662 3.061 1.00 12.46 46 ALA L O 1
ATOM 1464 N N . VAL B 1 33 ? 22.271 -35.792 1.436 1.00 11.74 47 VAL L N 1
ATOM 1465 C CA . VAL B 1 33 ? 20.961 -35.199 1.702 1.00 11.37 47 VAL L CA 1
ATOM 1466 C C . VAL B 1 33 ? 19.925 -36.313 1.857 1.00 11.01 47 VAL L C 1
ATOM 1467 O O . VAL B 1 33 ? 19.768 -37.194 0.977 1.00 13.46 47 VAL L O 1
ATOM 1471 N N . LYS B 1 34 ? 19.141 -36.203 2.928 1.00 10.31 48 LYS L N 1
ATOM 1472 C CA . LYS B 1 34 ? 18.052 -37.131 3.203 1.00 11.22 48 LYS L CA 1
ATOM 1473 C C . LYS B 1 34 ? 16.838 -36.371 3.736 1.00 11.01 48 LYS L C 1
ATOM 1474 O O . LYS B 1 34 ? 16.979 -35.303 4.316 1.00 11.88 48 LYS L O 1
ATOM 1480 N N . VAL B 1 35 ? 15.656 -36.960 3.670 1.00 10.90 49 VAL L N 1
ATOM 1481 C CA . VAL B 1 35 ? 14.508 -36.505 4.447 1.00 11.06 49 VAL L CA 1
ATOM 1482 C C . VAL B 1 35 ? 14.458 -37.407 5.673 1.00 11.77 49 VAL L C 1
ATOM 1483 O O . VAL B 1 35 ? 14.429 -38.646 5.513 1.00 13.02 49 VAL L O 1
ATOM 1487 N N . VAL B 1 36 ? 14.374 -36.821 6.861 1.00 11.30 50 VAL L N 1
ATOM 1488 C CA . VAL B 1 36 ? 14.403 -37.597 8.091 1.00 11.57 50 VAL L CA 1
ATOM 1489 C C . VAL B 1 36 ? 13.252 -37.142 8.995 1.00 12.26 50 VAL L C 1
ATOM 1490 O O . VAL B 1 36 ? 12.750 -36.004 8.948 1.00 12.55 50 VAL L O 1
ATOM 1494 N N . LYS B 1 37 ? 12.826 -38.084 9.842 1.00 13.24 51 LYS L N 1
ATOM 1495 C CA . LYS B 1 37 ? 11.934 -37.784 10.969 1.00 14.15 51 LYS L CA 1
ATOM 1496 C C . LYS B 1 37 ? 12.838 -37.188 12.065 1.00 15.23 51 LYS L C 1
ATOM 1497 O O . LYS B 1 37 ? 13.688 -37.886 12.628 1.00 17.15 51 LYS L O 1
ATOM 1503 N N . ALA B 1 38 ? 12.728 -35.877 12.310 1.00 12.29 52 ALA L N 1
ATOM 1504 C CA . ALA B 1 38 ? 13.655 -35.110 13.118 1.00 14.29 52 ALA L CA 1
ATOM 1505 C C . ALA B 1 38 ? 13.662 -35.710 14.550 1.00 14.24 52 ALA L C 1
ATOM 1506 O O . ALA B 1 38 ? 12.614 -35.921 15.192 1.00 15.95 52 ALA L O 1
ATOM 1508 N N . ASN B 1 39 ? 14.878 -35.870 15.035 1.00 15.27 53 ASN L N 1
ATOM 1509 C CA . ASN B 1 39 ? 15.121 -36.295 16.432 1.00 16.58 53 ASN L CA 1
ATOM 1510 C C . ASN B 1 39 ? 16.291 -35.532 17.058 1.00 15.77 53 ASN L C 1
ATOM 1511 O O . ASN B 1 39 ? 17.473 -35.781 16.713 1.00 18.15 53 ASN L O 1
ATOM 1516 N N . PRO B 1 40 ? 16.019 -34.536 17.892 1.00 14.48 54 PRO L N 1
ATOM 1517 C CA . PRO B 1 40 ? 14.743 -34.101 18.393 1.00 14.16 54 PRO L CA 1
ATOM 1518 C C . PRO B 1 40 ? 13.925 -33.466 17.328 1.00 13.30 54 PRO L C 1
ATOM 1519 O O . PRO B 1 40 ? 14.435 -32.953 16.334 1.00 12.68 54 PRO L O 1
ATOM 1523 N N . SER B 1 41 ? 12.617 -33.417 17.602 1.00 14.03 55 SER L N 1
ATOM 1524 C CA . SER B 1 41 ? 11.659 -32.798 16.683 1.00 14.16 55 SER L CA 1
ATOM 1525 C C . SER B 1 41 ? 11.990 -31.315 16.414 1.00 13.45 55 SER L C 1
ATOM 1526 O O . SER B 1 41 ? 11.591 -30.788 15.402 1.00 14.34 55 SER L O 1
ATOM 1529 N N . SER B 1 42 ? 12.660 -30.665 17.362 1.00 13.02 56 SER L N 1
ATOM 1530 C CA A SER B 1 42 ? 13.096 -29.325 17.206 0.50 11.63 56 SER L CA 1
ATOM 1531 C CA B SER B 1 42 ? 13.225 -29.332 17.271 0.50 11.75 56 SER L CA 1
ATOM 1532 C C . SER B 1 42 ? 14.039 -29.115 16.036 1.00 10.79 56 SER L C 1
ATOM 1533 O O . SER B 1 42 ? 14.214 -27.973 15.604 1.00 11.56 56 SER L O 1
ATOM 1538 N N . ASN B 1 43 ? 14.650 -30.153 15.491 1.00 10.89 57 ASN L N 1
ATOM 1539 C CA . ASN B 1 43 ? 15.429 -29.964 14.268 1.00 11.16 57 ASN L CA 1
ATOM 1540 C C . ASN B 1 43 ? 14.566 -29.583 13.055 1.00 10.47 57 ASN L C 1
ATOM 1541 O O . ASN B 1 43 ? 15.096 -28.999 12.106 1.00 10.49 57 ASN L O 1
ATOM 1546 N N . ALA B 1 44 ? 13.276 -29.997 13.056 1.00 11.00 58 ALA L N 1
ATOM 1547 C CA . ALA B 1 44 ? 12.317 -29.566 12.059 1.00 11.91 58 ALA L CA 1
ATOM 1548 C C . ALA B 1 44 ? 11.739 -28.208 12.434 1.00 11.83 58 ALA L C 1
ATOM 1549 O O . ALA B 1 44 ? 11.645 -27.884 13.575 1.00 12.24 58 ALA L O 1
ATOM 1551 N N . HIS B 1 45 ? 11.334 -27.424 11.441 1.00 11.08 59 HIS L N 1
ATOM 1552 C CA . HIS B 1 45 ? 10.688 -26.158 11.734 1.00 12.31 59 HIS L CA 1
ATOM 1553 C C . HIS B 1 45 ? 9.165 -26.299 11.843 1.00 11.77 59 HIS L C 1
ATOM 1554 O O . HIS B 1 45 ? 8.490 -25.529 12.502 1.00 14.98 59 HIS L O 1
ATOM 1561 N N . GLN B 1 46 ? 8.606 -27.288 11.164 1.00 12.45 60 GLN L N 1
ATOM 1562 C CA . GLN B 1 46 ? 7.184 -27.626 11.270 1.00 15.23 60 GLN L CA 1
ATOM 1563 C C . GLN B 1 46 ? 7.028 -29.112 11.036 1.00 14.17 60 GLN L C 1
ATOM 1564 O O . GLN B 1 46 ? 7.861 -29.725 10.328 1.00 12.19 60 GLN L O 1
ATOM 1570 N N . GLY B 1 47 ? 5.972 -29.673 11.620 1.00 15.48 61 GLY L N 1
ATOM 1571 C CA . GLY B 1 47 ? 5.718 -31.073 11.441 1.00 14.72 61 GLY L CA 1
ATOM 1572 C C . GLY B 1 47 ? 6.823 -31.902 12.088 1.00 14.04 61 GLY L C 1
ATOM 1573 O O . GLY B 1 47 ? 7.509 -31.482 13.073 1.00 17.43 61 GLY L O 1
ATOM 1574 N N . GLU B 1 48 ? 6.962 -33.121 11.554 1.00 13.62 62 GLU L N 1
ATOM 1575 C CA . GLU B 1 48 ? 7.888 -34.103 12.080 1.00 14.32 62 GLU L CA 1
ATOM 1576 C C . GLU B 1 48 ? 9.105 -34.375 11.251 1.00 13.92 62 GLU L C 1
ATOM 1577 O O . GLU B 1 48 ? 10.038 -35.001 11.711 1.00 13.53 62 GLU L O 1
ATOM 1583 N N . TYR B 1 49 ? 9.097 -33.896 10.015 1.00 12.44 63 TYR L N 1
ATOM 1584 C CA . TYR B 1 49 ? 10.120 -34.196 9.036 1.00 11.29 63 TYR L CA 1
ATOM 1585 C C . TYR B 1 49 ? 10.861 -32.932 8.573 1.00 10.19 63 TYR L C 1
ATOM 1586 O O . TYR B 1 49 ? 10.297 -31.841 8.510 1.00 10.66 63 TYR L O 1
ATOM 1595 N N . ALA B 1 50 ? 12.079 -33.140 8.125 1.00 9.82 64 ALA L N 1
ATOM 1596 C CA . ALA B 1 50 ? 12.901 -32.112 7.550 1.00 8.91 64 ALA L CA 1
ATOM 1597 C C . ALA B 1 50 ? 13.927 -32.744 6.656 1.00 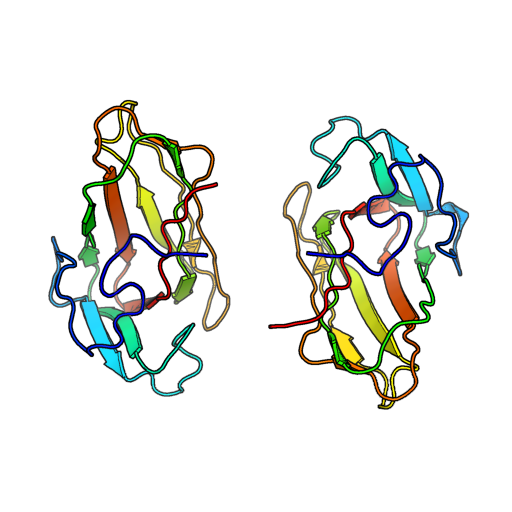7.83 64 ALA L C 1
ATOM 1598 O O . ALA B 1 50 ? 14.273 -33.928 6.808 1.00 10.60 64 ALA L O 1
ATOM 1600 N N . VAL B 1 51 ? 14.504 -31.930 5.770 1.00 8.41 65 VAL L N 1
ATOM 1601 C CA . VAL B 1 51 ? 15.722 -32.332 5.040 1.00 8.84 65 VAL L CA 1
ATOM 1602 C C . VAL B 1 51 ? 16.876 -32.202 6.032 1.00 9.09 65 VAL L C 1
ATOM 1603 O O . VAL B 1 51 ? 17.004 -31.156 6.703 1.00 10.25 65 VAL L O 1
ATOM 1607 N N . ASN B 1 52 ? 17.686 -33.229 6.109 1.00 9.00 66 ASN L N 1
ATOM 1608 C CA . ASN B 1 52 ? 18.926 -33.163 6.867 1.00 9.52 66 ASN L CA 1
ATOM 1609 C C . ASN B 1 52 ? 20.065 -33.447 5.899 1.00 9.39 66 ASN L C 1
ATOM 1610 O O . ASN B 1 52 ? 20.025 -34.432 5.140 1.00 11.40 66 ASN L O 1
ATOM 1615 N N . PHE B 1 53 ? 21.063 -32.587 5.892 1.00 9.87 67 PHE L N 1
ATOM 1616 C CA . PHE B 1 53 ? 22.254 -32.826 5.122 1.00 10.52 67 PHE L CA 1
ATOM 1617 C C . PHE B 1 53 ? 23.453 -32.973 6.034 1.00 11.00 67 PHE L C 1
ATOM 1618 O O . PHE B 1 53 ? 23.497 -32.362 7.101 1.00 11.83 67 PHE L O 1
ATOM 1626 N N . TRP B 1 54 ? 24.402 -33.798 5.581 1.00 11.39 68 TRP L N 1
ATOM 1627 C CA . TRP B 1 54 ? 25.640 -34.077 6.255 1.00 12.41 68 TRP L CA 1
ATOM 1628 C C . TRP B 1 54 ? 26.468 -34.975 5.382 1.00 13.39 68 TRP L C 1
ATOM 1629 O O . TRP B 1 54 ? 25.940 -35.838 4.710 1.00 13.72 68 TRP L O 1
ATOM 1640 N N . LEU B 1 55 ? 27.785 -34.833 5.433 1.00 13.67 69 LEU L N 1
ATOM 1641 C CA . LEU B 1 55 ? 28.673 -35.810 4.839 1.00 15.57 69 LEU L CA 1
ATOM 1642 C C . LEU B 1 55 ? 29.966 -35.753 5.543 1.00 16.40 69 LEU L C 1
ATOM 1643 O O . LEU B 1 55 ? 30.346 -34.708 6.104 1.00 15.55 69 LEU L O 1
ATOM 1648 N N . ASP B 1 56 ? 30.682 -36.899 5.541 1.00 17.34 70 ASP L N 1
ATOM 1649 C CA A ASP B 1 56 ? 32.015 -36.999 6.140 0.50 17.73 70 ASP L CA 1
ATOM 1650 C CA B ASP B 1 56 ? 32.014 -36.990 6.128 0.50 19.07 70 ASP L CA 1
ATOM 1651 C C . ASP B 1 56 ? 33.162 -36.421 5.280 1.00 18.27 70 ASP L C 1
ATOM 1652 O O . ASP B 1 56 ? 34.367 -36.583 5.618 1.00 22.46 70 ASP L O 1
ATOM 1661 N N . GLU B 1 57 ? 32.834 -35.889 4.129 1.00 16.39 71 GLU L N 1
ATOM 1662 C CA . GLU B 1 57 ? 33.699 -35.192 3.220 1.00 17.56 71 GLU L CA 1
ATOM 1663 C C . GLU B 1 57 ? 32.958 -33.919 2.728 1.00 16.74 71 GLU L C 1
ATOM 1664 O O . GLU B 1 57 ? 31.767 -33.821 2.908 1.00 16.26 71 GLU L O 1
ATOM 1670 N N . SER B 1 58 ? 33.655 -32.977 2.113 1.00 16.09 72 SER L N 1
ATOM 1671 C CA . SER B 1 58 ? 32.996 -31.807 1.554 1.00 16.16 72 SER L CA 1
ATOM 1672 C C . SER B 1 58 ? 31.967 -32.226 0.501 1.00 14.93 72 SER L C 1
ATOM 1673 O O . SER B 1 58 ? 32.066 -33.250 -0.152 1.00 16.39 72 SER L O 1
ATOM 1676 N N . PHE B 1 59 ? 30.958 -31.365 0.359 1.00 13.28 73 PHE L N 1
ATOM 1677 C CA . PHE B 1 59 ? 29.814 -31.679 -0.440 1.00 13.10 73 PHE L CA 1
ATOM 1678 C C . PHE B 1 59 ? 29.148 -30.408 -0.972 1.00 11.77 73 PHE L C 1
ATOM 1679 O O . PHE B 1 59 ? 29.284 -29.332 -0.402 1.00 13.20 73 PHE L O 1
ATOM 1687 N N . SER B 1 60 ? 28.486 -30.581 -2.119 1.00 10.38 74 SER L N 1
ATOM 1688 C CA . SER B 1 60 ? 27.603 -29.576 -2.692 1.00 9.91 74 SER L CA 1
ATOM 1689 C C . SER B 1 60 ? 26.374 -30.262 -3.223 1.00 8.95 74 SER L C 1
ATOM 1690 O O . SER B 1 60 ? 26.471 -31.329 -3.849 1.00 9.58 74 SER L O 1
ATOM 1693 N N . PHE B 1 61 ? 25.206 -29.636 -3.042 1.00 8.81 75 PHE L N 1
ATOM 1694 C CA . PHE B 1 61 ? 23.986 -30.133 -3.649 1.00 8.85 75 PHE L CA 1
ATOM 1695 C C . PHE B 1 61 ? 23.001 -29.004 -3.867 1.00 8.58 75 PHE L C 1
ATOM 1696 O O . PHE B 1 61 ? 23.164 -27.898 -3.336 1.00 9.05 75 PHE L O 1
ATOM 1704 N N . GLU B 1 62 ? 21.980 -29.301 -4.661 1.00 8.35 76 GLU L N 1
ATOM 1705 C CA . GLU B 1 62 ? 20.845 -28.442 -4.887 1.00 8.04 76 GLU L CA 1
ATOM 1706 C C . GLU B 1 62 ? 19.561 -29.186 -4.692 1.00 8.39 76 GLU L C 1
ATOM 1707 O O . GLU B 1 62 ? 19.454 -30.363 -5.048 1.00 11.17 76 GLU L O 1
ATOM 1713 N N . LEU B 1 63 ? 18.586 -28.478 -4.137 1.00 7.68 77 LEU L N 1
ATOM 1714 C CA A LEU B 1 63 ? 17.160 -28.961 -4.088 0.50 8.13 77 LEU L CA 1
ATOM 1715 C CA B LEU B 1 63 ? 17.218 -28.925 -3.950 0.50 8.30 77 LEU L CA 1
ATOM 1716 C C . LEU B 1 63 ? 16.372 -28.016 -4.880 1.00 8.92 77 LEU L C 1
ATOM 1717 O O . LEU B 1 63 ? 16.507 -26.804 -4.752 1.00 12.85 77 LEU L O 1
ATOM 1726 N N . SER B 1 64 ? 15.508 -28.555 -5.718 1.00 8.54 78 SER L N 1
ATOM 1727 C CA . SER B 1 64 ? 14.705 -27.679 -6.558 1.00 8.20 78 SER L CA 1
ATOM 1728 C C . SER B 1 64 ? 13.310 -28.219 -6.804 1.00 8.54 78 SER L C 1
ATOM 1729 O O . SER B 1 64 ? 13.026 -29.426 -6.727 1.00 9.98 78 SER L O 1
ATOM 1732 N N . GLN B 1 65 ? 12.434 -27.292 -7.173 1.00 8.39 79 GLN L N 1
ATOM 1733 C CA . GLN B 1 65 ? 11.038 -27.655 -7.529 1.00 8.35 79 GLN L CA 1
ATOM 1734 C C . GLN B 1 65 ? 10.556 -26.629 -8.506 1.00 8.89 79 GLN L C 1
ATOM 1735 O O . GLN B 1 65 ? 10.790 -25.441 -8.319 1.00 8.57 79 GLN L O 1
ATOM 1741 N N . GLU B 1 66 ? 9.884 -27.098 -9.542 1.00 9.19 80 GLU L N 1
ATOM 1742 C CA A GLU B 1 66 ? 9.250 -26.204 -10.513 0.50 8.87 80 GLU L CA 1
ATOM 1743 C CA B GLU B 1 66 ? 9.252 -26.269 -10.582 0.50 9.19 80 GLU L CA 1
ATOM 1744 C C . GLU B 1 66 ? 7.757 -26.217 -10.296 1.00 8.56 80 GLU L C 1
ATOM 1745 O O . GLU B 1 66 ? 7.178 -27.268 -9.963 1.00 10.32 80 GLU L O 1
ATOM 1756 N N . VAL B 1 67 ? 7.145 -25.059 -10.463 1.00 8.42 81 VAL L N 1
ATOM 1757 C CA . VAL B 1 67 ? 5.720 -24.858 -10.199 1.00 9.07 81 VAL L CA 1
ATOM 1758 C C . VAL B 1 67 ? 5.108 -24.156 -11.409 1.00 8.97 81 VAL L C 1
ATOM 1759 O O . VAL B 1 67 ? 5.734 -23.266 -12.014 1.00 9.55 81 VAL L O 1
ATOM 1763 N N . GLU B 1 68 ? 3.869 -24.505 -11.737 1.00 9.47 82 GLU L N 1
ATOM 1764 C CA . GLU B 1 68 ? 3.017 -23.762 -12.692 1.00 10.08 82 GLU L CA 1
ATOM 1765 C C . GLU B 1 68 ? 1.928 -23.115 -11.860 1.00 9.80 82 GLU L C 1
ATOM 1766 O O . GLU B 1 68 ? 1.277 -23.781 -11.065 1.00 12.06 82 GLU L O 1
ATOM 1772 N N . LEU B 1 69 ? 1.753 -21.800 -12.012 1.00 9.77 83 LEU L N 1
ATOM 1773 C CA . LEU B 1 69 ? 0.897 -21.031 -11.104 1.00 9.01 83 LEU L CA 1
ATOM 1774 C C . LEU B 1 69 ? 0.433 -19.772 -11.825 1.00 9.17 83 LEU L C 1
ATOM 1775 O O . LEU B 1 69 ? 1.023 -19.356 -12.851 1.00 10.21 83 LEU L O 1
ATOM 1780 N N . PRO B 1 70 ? -0.576 -19.084 -11.214 1.00 9.43 84 PRO L N 1
ATOM 1781 C CA . PRO B 1 70 ? -1.119 -17.877 -11.886 1.00 9.64 84 PRO L CA 1
ATOM 1782 C C . PRO B 1 70 ? -0.129 -16.720 -11.894 1.00 10.03 84 PRO L C 1
ATOM 1783 O O . PRO B 1 70 ? 0.646 -16.495 -10.951 1.00 10.84 84 PRO L O 1
ATOM 1787 N N . ALA B 1 71 ? -0.175 -15.950 -12.937 1.00 11.11 85 ALA L N 1
ATOM 1788 C CA . ALA B 1 71 ? 0.525 -14.699 -12.982 1.00 11.41 85 ALA L CA 1
ATOM 1789 C C . ALA B 1 71 ? 0.161 -13.870 -11.744 1.00 10.80 85 ALA L C 1
ATOM 1790 O O . ALA B 1 71 ? -1.010 -13.812 -11.291 1.00 13.55 85 ALA L O 1
ATOM 1792 N N . GLY B 1 72 ? 1.158 -13.189 -11.179 1.00 10.20 86 GLY L N 1
ATOM 1793 C CA . GLY B 1 72 ? 0.960 -12.433 -9.990 1.00 10.54 86 GLY L CA 1
ATOM 1794 C C . GLY B 1 72 ? 2.288 -12.201 -9.303 1.00 9.11 86 GLY L C 1
ATOM 1795 O O . GLY B 1 72 ? 3.341 -12.446 -9.899 1.00 11.04 86 GLY L O 1
ATOM 1796 N N . VAL B 1 73 ? 2.240 -11.619 -8.113 1.00 9.67 87 VAL L N 1
ATOM 1797 C CA . VAL B 1 73 ? 3.448 -11.251 -7.358 1.00 9.50 87 VAL L CA 1
ATOM 1798 C C . VAL B 1 73 ? 3.537 -12.158 -6.138 1.00 9.49 87 VAL L C 1
ATOM 1799 O O . VAL B 1 73 ? 2.568 -12.288 -5.377 1.00 9.82 87 VAL L O 1
ATOM 1803 N N . TYR B 1 74 ? 4.687 -12.797 -5.997 1.00 8.45 88 TYR L N 1
ATOM 1804 C CA . TYR B 1 74 ? 4.903 -13.839 -5.017 1.00 8.50 88 TYR L CA 1
ATOM 1805 C C . TYR B 1 74 ? 6.085 -13.590 -4.130 1.00 8.93 88 TYR L C 1
ATOM 1806 O O . TYR B 1 74 ? 6.989 -12.816 -4.485 1.00 9.29 88 TYR L O 1
ATOM 1815 N N . ARG B 1 75 ? 6.117 -14.323 -3.027 1.00 8.00 89 ARG L N 1
ATOM 1816 C CA . ARG B 1 75 ? 7.319 -14.445 -2.204 1.00 10.02 89 ARG L CA 1
ATOM 1817 C C . ARG B 1 75 ? 7.586 -15.901 -1.940 1.00 8.40 89 ARG L C 1
ATOM 1818 O O . ARG B 1 75 ? 6.690 -16.718 -1.879 1.00 9.67 89 ARG L O 1
ATOM 1826 N N A VAL B 1 76 ? 8.864 -16.229 -1.770 0.50 9.37 90 VAL L N 1
ATOM 1827 N N B VAL B 1 76 ? 8.854 -16.204 -1.707 0.50 8.03 90 VAL L N 1
ATOM 1828 C CA A VAL B 1 76 ? 9.277 -17.580 -1.420 0.50 10.12 90 VAL L CA 1
ATOM 1829 C CA B VAL B 1 76 ? 9.284 -17.550 -1.387 0.50 7.77 90 VAL L CA 1
ATOM 1830 C C A VAL B 1 76 ? 10.270 -17.533 -0.290 0.50 9.75 90 VAL L C 1
ATOM 1831 C C B VAL B 1 76 ? 10.289 -17.532 -0.283 0.50 8.68 90 VAL L C 1
ATOM 1832 O O A VAL B 1 76 ? 11.087 -16.603 -0.223 0.50 10.73 90 VAL L O 1
ATOM 1833 O O B VAL B 1 76 ? 11.130 -16.621 -0.222 0.50 9.87 90 VAL L O 1
ATOM 1840 N N . GLY B 1 77 ? 10.227 -18.529 0.589 1.00 8.34 91 GLY L N 1
ATOM 1841 C CA . GLY B 1 77 ? 11.229 -18.626 1.657 1.00 8.99 91 GLY L CA 1
ATOM 1842 C C . GLY B 1 77 ? 11.200 -20.002 2.233 1.00 8.05 91 GLY L C 1
ATOM 1843 O O . GLY B 1 77 ? 10.421 -20.892 1.854 1.00 8.65 91 GLY L O 1
ATOM 1844 N N . PHE B 1 78 ? 12.128 -20.223 3.178 1.00 9.16 92 PHE L N 1
ATOM 1845 C CA . PHE B 1 78 ? 12.213 -21.485 3.928 1.00 8.00 92 PHE L CA 1
ATOM 1846 C C . PHE B 1 78 ? 13.025 -21.210 5.174 1.00 9.04 92 PHE L C 1
ATOM 1847 O O . PHE B 1 78 ? 13.456 -20.097 5.460 1.00 9.41 92 PHE L O 1
ATOM 1855 N N . TRP B 1 79 ? 13.166 -22.272 5.962 1.00 7.93 93 TRP L N 1
ATOM 1856 C CA . TRP B 1 79 ? 13.842 -22.214 7.266 1.00 8.81 93 TRP L CA 1
ATOM 1857 C C . TRP B 1 79 ? 14.991 -23.215 7.281 1.00 7.49 93 TRP L C 1
ATOM 1858 O O . TRP B 1 79 ? 14.873 -24.352 6.835 1.00 8.83 93 TRP L O 1
ATOM 1869 N N . THR B 1 80 ? 16.098 -22.790 7.914 1.00 8.57 94 THR L N 1
ATOM 1870 C CA . THR B 1 80 ? 17.300 -23.623 7.984 1.00 9.33 94 THR L CA 1
ATOM 1871 C C . THR B 1 80 ? 18.150 -23.306 9.199 1.00 9.08 94 THR L C 1
ATOM 1872 O O . THR B 1 80 ? 18.194 -22.174 9.693 1.00 10.11 94 THR L O 1
ATOM 1876 N N . HIS B 1 81 ? 18.830 -24.342 9.690 1.00 8.49 95 HIS L N 1
ATOM 1877 C CA . HIS B 1 81 ? 19.892 -24.141 10.727 1.00 9.97 95 HIS L CA 1
ATOM 1878 C C . HIS B 1 81 ? 20.934 -25.210 10.488 1.00 9.34 95 HIS L C 1
ATOM 1879 O O . HIS B 1 81 ? 20.679 -26.231 9.855 1.00 9.63 95 HIS L O 1
ATOM 1886 N N . GLY B 1 82 ? 22.097 -25.005 11.058 1.00 9.71 96 GLY L N 1
ATOM 1887 C CA . GLY B 1 82 ? 23.138 -26.019 10.901 1.00 10.56 96 GLY L CA 1
ATOM 1888 C C . GLY B 1 82 ? 24.477 -25.516 11.403 1.00 10.27 96 GLY L C 1
ATOM 1889 O O . GLY B 1 82 ? 24.581 -24.484 12.047 1.00 10.50 96 GLY L O 1
ATOM 1890 N N . GLU B 1 83 ? 25.488 -26.280 11.050 1.00 11.55 97 GLU L N 1
ATOM 1891 C CA . GLU B 1 83 ? 26.875 -25.954 11.391 1.00 12.85 97 GLU L CA 1
ATOM 1892 C C . GLU B 1 83 ? 27.191 -24.561 10.716 1.00 13.23 97 GLU L C 1
ATOM 1898 N N . LYS B 1 84 ? 28.013 -24.011 11.739 1.00 13.42 98 LYS L N 1
ATOM 1899 C CA A LYS B 1 84 ? 28.561 -22.697 11.518 0.50 14.95 98 LYS L CA 1
ATOM 1900 C CA B LYS B 1 84 ? 28.595 -22.698 11.523 0.50 14.01 98 LYS L CA 1
ATOM 1901 C C . LYS B 1 84 ? 29.349 -22.740 10.214 1.00 14.76 98 LYS L C 1
ATOM 1902 O O . LYS B 1 84 ? 30.250 -23.579 9.997 1.00 16.39 98 LYS L O 1
ATOM 1913 N N . GLY B 1 85 ? 28.981 -21.857 9.297 1.00 13.94 99 GLY L N 1
ATOM 1914 C CA . GLY B 1 85 ? 29.614 -21.666 8.011 1.00 15.01 99 GLY L CA 1
ATOM 1915 C C . GLY B 1 85 ? 29.176 -22.332 6.771 1.00 15.88 99 GLY L C 1
ATOM 1916 O O . GLY B 1 85 ? 29.748 -22.164 5.721 1.00 17.94 99 GLY L O 1
ATOM 1917 N N . VAL B 1 86 ? 28.134 -23.106 6.873 1.00 14.10 100 VAL L N 1
ATOM 1918 C CA . VAL B 1 86 ? 27.558 -23.689 5.678 1.00 13.75 100 VAL L CA 1
ATOM 1919 C C . VAL B 1 86 ? 26.965 -22.604 4.846 1.00 12.80 100 VAL L C 1
ATOM 1920 O O . VAL B 1 86 ? 26.253 -21.741 5.355 1.00 13.21 100 VAL L O 1
ATOM 1924 N N . LYS B 1 87 ? 27.242 -22.664 3.542 1.00 11.93 101 LYS L N 1
ATOM 1925 C CA . LYS B 1 87 ? 26.796 -21.640 2.571 1.00 12.45 101 LYS L CA 1
ATOM 1926 C C . LYS B 1 87 ? 25.533 -22.122 1.929 1.00 9.21 101 LYS L C 1
ATOM 1927 O O . LYS B 1 87 ? 25.567 -23.134 1.145 1.00 12.57 101 LYS L O 1
ATOM 1933 N N . ILE B 1 88 ? 24.427 -21.360 2.104 1.00 10.64 102 ILE L N 1
ATOM 1934 C CA . ILE B 1 88 ? 23.103 -21.723 1.539 1.00 9.42 102 ILE L CA 1
ATOM 1935 C C . ILE B 1 88 ? 22.579 -20.580 0.692 1.00 10.41 102 ILE L C 1
ATOM 1936 O O . ILE B 1 88 ? 22.583 -19.453 1.099 1.00 13.80 102 ILE L O 1
ATOM 1941 N N . ALA B 1 89 ? 22.135 -20.858 -0.483 1.00 9.16 103 ALA L N 1
ATOM 1942 C CA . ALA B 1 89 ? 21.565 -19.824 -1.331 1.00 8.48 103 ALA L CA 1
ATOM 1943 C C . ALA B 1 89 ? 20.168 -20.273 -1.790 1.00 8.78 103 ALA L C 1
ATOM 1944 O O . ALA B 1 89 ? 19.947 -21.433 -2.131 1.00 11.00 103 ALA L O 1
ATOM 1946 N N . LEU B 1 90 ? 19.250 -19.331 -1.807 1.00 8.02 104 LEU L N 1
ATOM 1947 C CA . LEU B 1 90 ? 17.893 -19.473 -2.355 1.00 8.67 104 LEU L CA 1
ATOM 1948 C C . LEU B 1 90 ? 17.870 -18.705 -3.691 1.00 7.95 104 LEU L C 1
ATOM 1949 O O . LEU B 1 90 ? 18.202 -17.544 -3.740 1.00 8.70 104 LEU L O 1
ATOM 1954 N N . LYS B 1 91 ? 17.342 -19.342 -4.730 1.00 8.38 105 LYS L N 1
ATOM 1955 C CA . LYS B 1 91 ? 17.308 -18.812 -6.097 1.00 8.28 105 LYS L CA 1
ATOM 1956 C C . LYS B 1 91 ? 15.948 -19.033 -6.691 1.00 8.28 105 LYS L C 1
ATOM 1957 O O . LYS B 1 91 ? 15.352 -20.096 -6.538 1.00 10.45 105 LYS L O 1
ATOM 1963 N N . VAL B 1 92 ? 15.487 -18.039 -7.395 1.00 8.19 106 VAL L N 1
ATOM 1964 C CA . VAL B 1 92 ? 14.270 -18.151 -8.205 1.00 8.63 106 VAL L CA 1
ATOM 1965 C C . VAL B 1 92 ? 14.610 -17.861 -9.676 1.00 8.36 106 VAL L C 1
ATOM 1966 O O . VAL B 1 92 ? 15.321 -16.884 -9.960 1.00 10.17 106 VAL L O 1
ATOM 1970 N N . SER B 1 93 ? 13.975 -18.551 -10.570 1.00 8.73 107 SER L N 1
ATOM 1971 C CA . SER B 1 93 ? 14.196 -18.400 -11.973 1.00 9.52 107 SER L CA 1
ATOM 1972 C C . SER B 1 93 ? 12.951 -18.794 -12.745 1.00 9.88 107 SER L C 1
ATOM 1973 O O . SER B 1 93 ? 11.998 -19.378 -12.168 1.00 9.19 107 SER L O 1
ATOM 1976 N N . ASP B 1 94 ? 12.945 -18.460 -14.048 1.00 10.13 108 ASP L N 1
ATOM 1977 C CA . ASP B 1 94 ? 11.934 -18.942 -14.999 1.00 9.45 108 ASP L CA 1
ATOM 1978 C C . ASP B 1 94 ? 10.572 -18.260 -14.861 1.00 8.66 108 ASP L C 1
ATOM 1979 O O . ASP B 1 94 ? 9.589 -18.708 -15.471 1.00 10.78 108 ASP L O 1
ATOM 1984 N N . TYR B 1 95 ? 10.516 -17.213 -14.025 1.00 9.13 109 TYR L N 1
ATOM 1985 C CA . TYR B 1 95 ? 9.306 -16.523 -13.686 1.00 8.96 109 TYR L CA 1
ATOM 1986 C C . TYR B 1 95 ? 8.980 -15.313 -14.578 1.00 8.80 109 TYR L C 1
ATOM 1987 O O . TYR B 1 95 ? 7.840 -14.767 -14.515 1.00 9.34 109 TYR L O 1
ATOM 1996 N N . GLY B 1 96 ? 9.923 -14.898 -15.409 1.00 8.73 110 GLY L N 1
ATOM 1997 C CA . GLY B 1 96 ? 9.777 -13.747 -16.264 1.00 9.63 110 GLY L CA 1
ATOM 1998 C C . GLY B 1 96 ? 10.961 -12.808 -16.321 1.00 9.60 110 GLY L C 1
ATOM 1999 O O . GLY B 1 96 ? 11.151 -12.092 -17.250 1.00 12.43 110 GLY L O 1
ATOM 2000 N N . GLY B 1 97 ? 11.782 -12.858 -15.290 1.00 10.45 111 GLY L N 1
ATOM 2001 C CA . GLY B 1 97 ? 12.957 -12.013 -15.119 1.00 10.70 111 GLY L CA 1
ATOM 2002 C C . GLY B 1 97 ? 14.221 -12.816 -14.985 1.00 10.86 111 GLY L C 1
ATOM 2003 O O . GLY B 1 97 ? 14.228 -14.016 -15.186 1.00 12.98 111 GLY L O 1
ATOM 2004 N N . ASN B 1 98 ? 15.321 -12.113 -14.675 1.00 12.72 112 ASN L N 1
ATOM 2005 C CA . ASN B 1 98 ? 16.597 -12.797 -14.464 1.00 13.81 112 ASN L CA 1
ATOM 2006 C C . ASN B 1 98 ? 16.573 -13.557 -13.119 1.00 13.70 112 ASN L C 1
ATOM 2007 O O . ASN B 1 98 ? 15.759 -13.276 -12.222 1.00 13.91 112 ASN L O 1
ATOM 2012 N N . GLU B 1 99 ? 17.496 -14.486 -13.000 1.00 13.31 113 GLU L N 1
ATOM 2013 C CA . GLU B 1 99 ? 17.587 -15.184 -11.716 1.00 13.14 113 GLU L CA 1
ATOM 2014 C C . GLU B 1 99 ? 17.744 -14.204 -10.570 1.00 13.46 113 GLU L C 1
ATOM 2015 O O . GLU B 1 99 ? 18.535 -13.249 -10.671 1.00 14.76 113 GLU L O 1
ATOM 2021 N N . ARG B 1 100 ? 17.047 -14.416 -9.500 1.00 11.70 114 ARG L N 1
ATOM 2022 C CA . ARG B 1 100 ? 17.177 -13.699 -8.254 1.00 11.51 114 ARG L CA 1
ATOM 2023 C C . ARG B 1 100 ? 17.604 -14.631 -7.136 1.00 10.50 114 ARG L C 1
ATOM 2024 O O . ARG B 1 100 ? 17.272 -15.806 -7.134 1.00 10.83 114 ARG L O 1
ATOM 2032 N N . SER B 1 101 ? 18.453 -14.130 -6.227 1.00 11.12 115 SER L N 1
ATOM 2033 C CA . SER B 1 101 ? 18.950 -14.993 -5.179 1.00 10.96 115 SER L CA 1
ATOM 2034 C C . SER B 1 101 ? 19.224 -14.215 -3.903 1.00 11.98 115 SER L C 1
ATOM 2035 O O . SER B 1 101 ? 19.408 -13.013 -3.928 1.00 13.86 115 SER L O 1
ATOM 2038 N N . VAL B 1 102 ? 19.304 -14.973 -2.820 1.00 10.37 116 VAL L N 1
ATOM 2039 C CA . VAL B 1 102 ? 19.790 -14.525 -1.544 1.00 10.07 116 VAL L CA 1
ATOM 2040 C C . VAL B 1 102 ? 20.618 -15.607 -0.914 1.00 11.17 116 VAL L C 1
ATOM 2041 O O . VAL B 1 102 ? 20.363 -16.775 -1.097 1.00 11.64 116 VAL L O 1
ATOM 2045 N N . GLU B 1 103 ? 21.684 -15.181 -0.247 1.00 11.86 117 GLU L N 1
ATOM 2046 C CA A GLU B 1 103 ? 22.658 -16.074 0.382 0.50 13.43 117 GLU L CA 1
ATOM 2047 C CA B GLU B 1 103 ? 22.626 -16.087 0.393 0.50 13.61 117 GLU L CA 1
ATOM 2048 C C . GLU B 1 103 ? 22.591 -15.932 1.889 1.00 13.32 117 GLU L C 1
ATOM 2049 O O . GLU B 1 103 ? 22.511 -14.813 2.422 1.00 16.56 117 GLU L O 1
ATOM 2060 N N . VAL B 1 104 ? 22.720 -17.039 2.595 1.00 12.37 118 VAL L N 1
ATOM 2061 C CA A VAL B 1 104 ? 22.846 -17.001 4.033 0.50 13.48 118 VAL L CA 1
ATOM 2062 C CA B VAL B 1 104 ? 22.863 -16.995 4.052 0.50 13.50 118 VAL L CA 1
ATOM 2063 C C . VAL B 1 104 ? 23.866 -18.048 4.480 1.00 11.99 118 VAL L C 1
ATOM 2064 O O . VAL B 1 104 ? 24.200 -18.963 3.713 1.00 13.84 118 VAL L O 1
ATOM 2071 N N . GLU B 1 105 ? 24.406 -17.866 5.668 1.00 12.68 119 GLU L N 1
ATOM 2072 C CA . GLU B 1 105 ? 25.247 -18.918 6.289 1.00 12.99 119 GLU L CA 1
ATOM 2073 C C . GLU B 1 105 ? 24.605 -19.313 7.586 1.00 13.25 119 GLU L C 1
ATOM 2074 O O . GLU B 1 105 ? 24.155 -18.474 8.373 1.00 14.21 119 GLU L O 1
ATOM 2080 N N . THR B 1 106 ? 24.613 -20.601 7.856 1.00 12.18 120 THR L N 1
ATOM 2081 C CA . THR B 1 106 ? 24.186 -21.076 9.201 1.00 11.93 120 THR L CA 1
ATOM 2082 C C . THR B 1 106 ? 25.289 -20.775 10.223 1.00 12.25 120 THR L C 1
ATOM 2083 O O . THR B 1 106 ? 26.444 -20.489 9.875 1.00 13.39 120 THR L O 1
ATOM 2087 N N . THR B 1 107 ? 24.868 -20.720 11.477 1.00 11.79 121 THR L N 1
ATOM 2088 C CA . THR B 1 107 ? 25.756 -20.203 12.546 1.00 11.59 121 THR L CA 1
ATOM 2089 C C . THR B 1 107 ? 25.710 -21.074 13.798 1.00 12.74 121 THR L C 1
ATOM 2090 O O . THR B 1 107 ? 26.199 -20.654 14.859 1.00 15.46 121 THR L O 1
ATOM 2094 N N . GLY B 1 108 ? 25.173 -22.287 13.684 1.00 10.98 122 GLY L N 1
ATOM 2095 C CA . GLY B 1 108 ? 25.103 -23.223 14.810 1.00 10.41 122 GLY L CA 1
ATOM 2096 C C . GLY B 1 108 ? 23.732 -23.853 14.933 1.00 9.54 122 GLY L C 1
ATOM 2097 O O . GLY B 1 108 ? 22.726 -23.353 14.411 1.00 11.11 122 GLY L O 1
ATOM 2098 N N . TRP B 1 109 ? 23.693 -24.916 15.714 1.00 9.58 123 TRP L N 1
ATOM 2099 C CA . TRP B 1 109 ? 22.496 -25.700 15.925 1.00 9.46 123 TRP L CA 1
ATOM 2100 C C . TRP B 1 109 ? 21.343 -24.864 16.468 1.00 9.63 123 TRP L C 1
ATOM 2101 O O . TRP B 1 109 ? 21.481 -24.126 17.431 1.00 11.19 123 TRP L O 1
ATOM 2112 N N . LEU B 1 110 ? 20.181 -24.947 15.774 1.00 9.35 124 LEU L N 1
ATOM 2113 C CA . LEU B 1 110 ? 18.940 -24.301 16.189 1.00 9.72 124 LEU L CA 1
ATOM 2114 C C . LEU B 1 110 ? 19.029 -22.785 16.146 1.00 9.96 124 LEU L C 1
ATOM 2115 O O . LEU B 1 110 ? 18.151 -22.117 16.695 1.00 12.76 124 LEU L O 1
ATOM 2120 N N . GLU B 1 111 ? 20.019 -22.227 15.460 1.00 10.33 125 GLU L N 1
ATOM 2121 C CA . GLU B 1 111 ? 20.033 -20.792 15.159 1.00 10.68 125 GLU L CA 1
ATOM 2122 C C . GLU B 1 111 ? 19.352 -20.625 13.786 1.00 11.52 125 GLU L C 1
ATOM 2123 O O . GLU B 1 111 ? 19.974 -20.710 12.729 1.00 10.59 125 GLU L O 1
ATOM 2129 N N . TRP B 1 112 ? 18.042 -20.485 13.820 1.00 10.90 126 TRP L N 1
ATOM 2130 C CA . TRP B 1 112 ? 17.286 -20.552 12.611 1.00 10.45 126 TRP L CA 1
ATOM 2131 C C . TRP B 1 112 ? 17.442 -19.330 11.727 1.00 10.20 126 TRP L C 1
ATOM 2132 O O . TRP B 1 112 ? 17.440 -18.192 12.203 1.00 11.86 126 TRP L O 1
ATOM 2143 N N . LYS B 1 113 ? 17.573 -19.608 10.435 1.00 9.59 127 LYS L N 1
ATOM 2144 C CA . LYS B 1 113 ? 17.598 -18.580 9.366 1.00 10.40 127 LYS L CA 1
ATOM 2145 C C . LYS B 1 113 ? 16.353 -18.746 8.494 1.00 9.72 127 LYS L C 1
ATOM 2146 O O . LYS B 1 113 ? 15.963 -19.870 8.254 1.00 10.17 127 LYS L O 1
ATOM 2152 N N . ASN B 1 114 ? 15.842 -17.626 8.021 1.00 11.28 128 ASN L N 1
ATOM 2153 C CA . ASN B 1 114 ? 14.670 -17.609 7.162 1.00 11.24 128 ASN L CA 1
ATOM 2154 C C . ASN B 1 114 ? 14.937 -16.860 5.871 1.00 9.87 128 ASN L C 1
ATOM 2155 O O . ASN B 1 114 ? 14.449 -15.719 5.687 1.00 13.39 128 ASN L O 1
ATOM 2160 N N . PRO B 1 115 ? 15.734 -17.440 4.985 1.00 10.57 129 PRO L N 1
ATOM 2161 C CA . PRO B 1 115 ? 15.981 -16.800 3.678 1.00 10.74 129 PRO L CA 1
ATOM 2162 C C . PRO B 1 115 ? 14.647 -16.615 2.926 1.00 10.00 129 PRO L C 1
ATOM 2163 O O . PRO B 1 115 ? 13.793 -17.508 2.970 1.00 11.27 129 PRO L O 1
ATOM 2167 N N . GLU B 1 116 ? 14.520 -15.472 2.285 1.00 10.24 130 GLU L N 1
ATOM 2168 C CA . GLU B 1 116 ? 13.267 -15.147 1.584 1.00 10.73 130 GLU L CA 1
ATOM 2169 C C . GLU B 1 116 ? 13.557 -14.211 0.444 1.00 10.01 130 GLU L C 1
ATOM 2170 O O . GLU B 1 116 ? 14.414 -13.345 0.515 1.00 11.92 130 GLU L O 1
ATOM 2176 N N . ILE B 1 117 ? 12.810 -14.352 -0.647 1.00 9.59 131 ILE L N 1
ATOM 2177 C CA . ILE B 1 117 ? 12.815 -13.479 -1.774 1.00 8.64 131 ILE L CA 1
ATOM 2178 C C . ILE B 1 117 ? 11.353 -13.010 -1.989 1.00 9.65 131 ILE L C 1
ATOM 2179 O O . ILE B 1 117 ? 10.456 -13.821 -2.075 1.00 10.29 131 ILE L O 1
ATOM 2184 N N . ARG B 1 118 ? 11.175 -11.706 -2.020 1.00 11.20 132 ARG L N 1
ATOM 2185 C CA A ARG B 1 118 ? 9.813 -11.113 -2.102 0.50 10.96 132 ARG L CA 1
ATOM 2186 C CA B ARG B 1 118 ? 9.895 -11.023 -2.093 0.50 11.23 132 ARG L CA 1
ATOM 2187 C C . ARG B 1 118 ? 9.672 -10.352 -3.417 1.00 11.41 132 ARG L C 1
ATOM 2188 O O . ARG B 1 118 ? 10.585 -10.157 -4.188 1.00 10.07 132 ARG L O 1
ATOM 2203 N N . ASN B 1 119 ? 8.420 -9.975 -3.694 1.00 11.79 133 ASN L N 1
ATOM 2204 C CA A ASN B 1 119 ? 8.136 -9.145 -4.867 0.50 10.35 133 ASN L CA 1
ATOM 2205 C CA B ASN B 1 119 ? 8.107 -9.151 -4.837 0.50 10.99 133 ASN L CA 1
ATOM 2206 C C . ASN B 1 119 ? 8.580 -9.795 -6.160 1.00 9.76 133 ASN L C 1
ATOM 2207 O O . ASN B 1 119 ? 9.167 -9.159 -7.039 1.00 12.20 133 ASN L O 1
ATOM 2216 N N . ILE B 1 120 ? 8.275 -11.080 -6.341 1.00 9.33 134 ILE L N 1
ATOM 2217 C CA . ILE B 1 120 ? 8.661 -11.828 -7.522 1.00 9.07 134 ILE L CA 1
ATOM 2218 C C . ILE B 1 120 ? 7.487 -11.694 -8.493 1.00 9.88 134 ILE L C 1
ATOM 2219 O O . ILE B 1 120 ? 6.417 -12.222 -8.248 1.00 9.91 134 ILE L O 1
ATOM 2224 N N . LYS B 1 121 ? 7.702 -11.008 -9.602 1.00 11.69 135 LYS L N 1
ATOM 2225 C CA . LYS B 1 121 ? 6.624 -10.820 -10.573 1.00 12.40 135 LYS L CA 1
ATOM 2226 C C . LYS B 1 121 ? 6.589 -11.981 -11.570 1.00 11.19 135 LYS L C 1
ATOM 2227 O O . LYS B 1 121 ? 7.338 -11.991 -12.548 1.00 10.29 135 LYS L O 1
ATOM 2233 N N . VAL B 1 122 ? 5.697 -12.922 -11.291 1.00 11.34 136 VAL L N 1
ATOM 2234 C CA . VAL B 1 122 ? 5.535 -14.071 -12.156 1.00 10.42 136 VAL L CA 1
ATOM 2235 C C . VAL B 1 122 ? 4.723 -13.662 -13.381 1.00 10.42 136 VAL L C 1
ATOM 2236 O O . VAL B 1 122 ? 3.530 -13.356 -13.219 1.00 11.36 136 VAL L O 1
ATOM 2240 N N . GLU B 1 123 ? 5.351 -13.616 -14.553 1.00 9.81 137 GLU L N 1
ATOM 2241 C CA . GLU B 1 123 ? 4.739 -13.310 -15.817 1.00 10.62 137 GLU L CA 1
ATOM 2242 C C . GLU B 1 123 ? 4.649 -14.494 -16.750 1.00 12.61 137 GLU L C 1
ATOM 2243 O O . GLU B 1 123 ? 3.935 -14.411 -17.742 1.00 16.52 137 GLU L O 1
ATOM 2249 N N . THR B 1 124 ? 5.374 -15.560 -16.499 1.00 11.01 138 THR L N 1
ATOM 2250 C CA . THR B 1 124 ? 5.413 -16.685 -17.377 1.00 10.91 138 THR L CA 1
ATOM 2251 C C . THR B 1 124 ? 4.414 -17.785 -16.970 1.00 10.75 138 THR L C 1
ATOM 2252 O O . THR B 1 124 ? 4.280 -1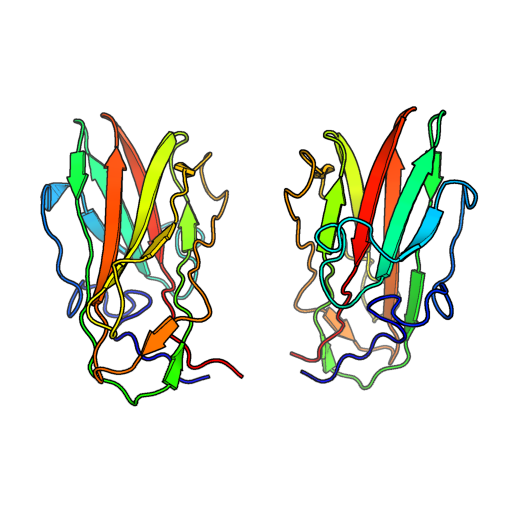8.785 -17.709 1.00 14.36 138 THR L O 1
ATOM 2256 N N . GLY B 1 125 ? 3.824 -17.686 -15.812 1.00 11.27 139 GLY L N 1
ATOM 2257 C CA . GLY B 1 125 ? 3.042 -18.814 -15.300 1.00 10.09 139 GLY L CA 1
ATOM 2258 C C . GLY B 1 125 ? 3.848 -19.948 -14.720 1.00 9.29 139 GLY L C 1
ATOM 2259 O O . GLY B 1 125 ? 3.291 -20.990 -14.429 1.00 10.47 139 GLY L O 1
ATOM 2260 N N . ARG B 1 126 ? 5.129 -19.692 -14.497 1.00 9.44 140 ARG L N 1
ATOM 2261 C CA . ARG B 1 126 ? 6.054 -20.654 -13.977 1.00 8.63 140 ARG L CA 1
ATOM 2262 C C . ARG B 1 126 ? 6.980 -20.055 -13.008 1.00 8.40 140 ARG L C 1
ATOM 2263 O O . ARG B 1 126 ? 7.249 -18.855 -13.070 1.00 9.30 140 ARG L O 1
ATOM 2271 N N . ILE B 1 127 ? 7.555 -20.925 -12.151 1.00 8.49 141 ILE L N 1
ATOM 2272 C CA . ILE B 1 127 ? 8.692 -20.492 -11.323 1.00 8.59 141 ILE L CA 1
ATOM 2273 C C . ILE B 1 127 ? 9.464 -21.739 -10.934 1.00 8.54 141 ILE L C 1
ATOM 2274 O O . ILE B 1 127 ? 8.839 -22.773 -10.672 1.00 9.96 141 ILE L O 1
ATOM 2279 N N . LYS B 1 128 ? 10.770 -21.599 -10.854 1.00 8.33 142 LYS L N 1
ATOM 2280 C CA . LYS B 1 128 ? 11.638 -22.632 -10.326 1.00 8.04 142 LYS L CA 1
ATOM 2281 C C . LYS B 1 128 ? 12.353 -22.114 -9.079 1.00 7.57 142 LYS L C 1
ATOM 2282 O O . LYS B 1 128 ? 12.933 -21.018 -9.087 1.00 9.11 142 LYS L O 1
ATOM 2288 N N . ILE B 1 129 ? 12.210 -22.894 -8.029 1.00 8.12 143 ILE L N 1
ATOM 2289 C CA . ILE B 1 129 ? 12.873 -22.610 -6.737 1.00 7.71 143 ILE L CA 1
ATOM 2290 C C . ILE B 1 129 ? 14.040 -23.560 -6.597 1.00 7.92 143 ILE L C 1
ATOM 2291 O O . ILE B 1 129 ? 13.867 -24.770 -6.691 1.00 9.56 143 ILE L O 1
ATOM 2296 N N . THR B 1 130 ? 15.226 -23.001 -6.324 1.00 8.32 144 THR L N 1
ATOM 2297 C CA . THR B 1 130 ? 16.446 -23.808 -6.143 1.00 8.85 144 THR L CA 1
ATOM 2298 C C . THR B 1 130 ? 17.091 -23.346 -4.863 1.00 8.82 144 THR L C 1
ATOM 2299 O O . THR B 1 130 ? 17.224 -22.144 -4.608 1.00 11.17 144 THR L O 1
ATOM 2303 N N . VAL B 1 131 ? 17.501 -24.308 -4.030 1.00 8.76 145 VAL L N 1
ATOM 2304 C CA . VAL B 1 131 ? 18.346 -24.043 -2.896 1.00 9.20 145 VAL L CA 1
ATOM 2305 C C . VAL B 1 131 ? 19.663 -24.757 -3.120 1.00 8.08 145 VAL L C 1
ATOM 2306 O O . VAL B 1 131 ? 19.670 -25.966 -3.374 1.00 9.97 145 VAL L O 1
ATOM 2310 N N . SER B 1 132 ? 20.774 -24.015 -3.036 1.00 8.74 146 SER L N 1
ATOM 2311 C CA . SER B 1 132 ? 22.081 -24.651 -3.123 1.00 9.02 146 SER L CA 1
ATOM 2312 C C . SER B 1 132 ? 22.725 -24.660 -1.728 1.00 9.94 146 SER L C 1
ATOM 2313 O O . SER B 1 132 ? 22.523 -23.754 -0.930 1.00 10.75 146 SER L O 1
ATOM 2316 N N . VAL B 1 133 ? 23.548 -25.676 -1.480 1.00 9.19 147 VAL L N 1
ATOM 2317 C CA . VAL B 1 133 ? 24.194 -25.944 -0.177 1.00 8.52 147 VAL L CA 1
ATOM 2318 C C . VAL B 1 133 ? 25.609 -26.360 -0.530 1.00 10.83 147 VAL L C 1
ATOM 2319 O O . VAL B 1 133 ? 25.876 -27.206 -1.414 1.00 11.04 147 VAL L O 1
ATOM 2323 N N . GLU B 1 134 ? 26.528 -25.743 0.181 1.00 11.75 148 GLU L N 1
ATOM 2324 C CA . GLU B 1 134 ? 27.939 -26.108 0.056 1.00 12.60 148 GLU L CA 1
ATOM 2325 C C . GLU B 1 134 ? 28.534 -26.232 1.445 1.00 11.91 148 GLU L C 1
ATOM 2326 O O . GLU B 1 134 ? 28.489 -25.279 2.230 1.00 12.22 148 GLU L O 1
ATOM 2332 N N . GLY B 1 135 ? 29.090 -27.405 1.723 1.00 11.82 149 GLY L N 1
ATOM 2333 C CA . GLY B 1 135 ? 29.583 -27.687 3.044 1.00 13.09 149 GLY L CA 1
ATOM 2334 C C . GLY B 1 135 ? 30.971 -28.279 2.988 1.00 13.23 149 GLY L C 1
ATOM 2335 O O . GLY B 1 135 ? 31.397 -28.893 2.029 1.00 14.41 149 GLY L O 1
ATOM 2336 N N . ARG B 1 136 ? 31.673 -28.045 4.072 1.00 14.62 150 ARG L N 1
ATOM 2337 C CA . ARG B 1 136 ? 32.958 -28.683 4.315 1.00 14.18 150 ARG L CA 1
ATOM 2338 C C . ARG B 1 136 ? 32.769 -30.053 4.909 1.00 14.82 150 ARG L C 1
ATOM 2339 O O . ARG B 1 136 ? 31.675 -30.372 5.377 1.00 14.44 150 ARG L O 1
ATOM 2347 N N . ALA B 1 137 ? 33.858 -30.840 5.019 1.00 15.78 151 ALA L N 1
ATOM 2348 C CA . ALA B 1 137 ? 33.725 -32.138 5.619 1.00 15.65 151 ALA L CA 1
ATOM 2349 C C . ALA B 1 137 ? 33.129 -32.016 7.030 1.00 15.27 151 ALA L C 1
ATOM 2350 O O . ALA B 1 137 ? 33.644 -31.178 7.842 1.00 17.52 151 ALA L O 1
ATOM 2352 N N . GLY B 1 138 ? 32.137 -32.862 7.322 1.00 15.74 152 GLY L N 1
ATOM 2353 C CA . GLY B 1 138 ? 31.495 -32.852 8.568 1.00 16.06 152 GLY L CA 1
ATOM 2354 C C . GLY B 1 138 ? 30.408 -31.829 8.791 1.00 14.90 152 GLY L C 1
ATOM 2355 O O . GLY B 1 138 ? 29.708 -31.934 9.788 1.00 16.72 152 GLY L O 1
ATOM 2356 N N . ASP B 1 139 ? 30.238 -30.918 7.848 1.00 13.86 153 ASP L N 1
ATOM 2357 C CA . ASP B 1 139 ? 29.164 -29.946 7.963 1.00 13.22 153 ASP L CA 1
ATOM 2358 C C . ASP B 1 139 ? 27.807 -30.608 7.788 1.00 11.69 153 ASP L C 1
ATOM 2359 O O . ASP B 1 139 ? 27.701 -31.742 7.287 1.00 13.22 153 ASP L O 1
ATOM 2364 N N . TRP B 1 140 ? 26.813 -29.951 8.345 1.00 11.42 154 TRP L N 1
ATOM 2365 C CA . TRP B 1 140 ? 25.502 -30.523 8.440 1.00 12.30 154 TRP L CA 1
ATOM 2366 C C . TRP B 1 140 ? 24.504 -29.413 8.652 1.00 10.80 154 TRP L C 1
ATOM 2367 O O . TRP B 1 140 ? 24.835 -28.267 9.031 1.00 11.88 154 TRP L O 1
ATOM 2378 N N . GLY B 1 141 ? 23.232 -29.759 8.449 1.00 10.10 155 GLY L N 1
ATOM 2379 C CA . GLY B 1 141 ? 22.172 -28.860 8.703 1.00 10.17 155 GLY L CA 1
ATOM 2380 C C . GLY B 1 141 ? 20.809 -29.417 8.372 1.00 9.29 155 GLY L C 1
ATOM 2381 O O . GLY B 1 141 ? 20.691 -30.567 7.929 1.00 9.62 155 GLY L O 1
ATOM 2382 N N . PHE B 1 142 ? 19.783 -28.584 8.587 1.00 8.77 156 PHE L N 1
ATOM 2383 C CA . PHE B 1 142 ? 18.369 -28.966 8.347 1.00 8.71 156 PHE L CA 1
ATOM 2384 C C . PHE B 1 142 ? 17.740 -27.857 7.522 1.00 8.38 156 PHE L C 1
ATOM 2385 O O . PHE B 1 142 ? 18.012 -26.680 7.710 1.00 8.83 156 PHE L O 1
ATOM 2393 N N . ILE B 1 143 ? 16.859 -28.265 6.607 1.00 8.16 157 ILE L N 1
ATOM 2394 C CA . ILE B 1 143 ? 16.096 -27.409 5.714 1.00 8.70 157 ILE L CA 1
ATOM 2395 C C . ILE B 1 143 ? 14.628 -27.847 5.831 1.00 8.19 157 ILE L C 1
ATOM 2396 O O . ILE B 1 143 ? 14.336 -29.001 5.752 1.00 8.54 157 ILE L O 1
ATOM 2401 N N . ASP B 1 144 ? 13.728 -26.894 6.028 1.00 8.80 158 ASP L N 1
ATOM 2402 C CA . ASP B 1 144 ? 12.298 -27.257 6.213 1.00 8.77 158 ASP L CA 1
ATOM 2403 C C . ASP B 1 144 ? 11.423 -26.041 5.900 1.00 8.53 158 ASP L C 1
ATOM 2404 O O . ASP B 1 144 ? 11.887 -24.904 5.811 1.00 8.80 158 ASP L O 1
ATOM 2409 N N . ASP B 1 145 ? 10.123 -26.330 5.783 1.00 8.33 159 ASP L N 1
ATOM 2410 C CA . ASP B 1 145 ? 9.085 -25.320 5.920 1.00 8.98 159 ASP L CA 1
ATOM 2411 C C . ASP B 1 145 ? 9.220 -24.249 4.831 1.00 8.71 159 ASP L C 1
ATOM 2412 O O . ASP B 1 145 ? 9.186 -23.080 5.097 1.00 9.29 159 ASP L O 1
ATOM 2417 N N . PHE B 1 146 ? 9.241 -24.714 3.564 1.00 7.94 160 PHE L N 1
ATOM 2418 C CA . PHE B 1 146 ? 9.158 -23.845 2.408 1.00 8.49 160 PHE L CA 1
ATOM 2419 C C . PHE B 1 146 ? 7.759 -23.235 2.292 1.00 8.43 160 PHE L C 1
ATOM 2420 O O . PHE B 1 146 ? 6.754 -23.842 2.635 1.00 9.32 160 PHE L O 1
ATOM 2428 N N . TYR B 1 147 ? 7.748 -22.057 1.654 1.00 9.43 161 TYR L N 1
ATOM 2429 C CA . TYR B 1 147 ? 6.474 -21.451 1.279 1.00 8.84 161 TYR L CA 1
ATOM 2430 C C . TYR B 1 147 ? 6.652 -20.633 0.053 1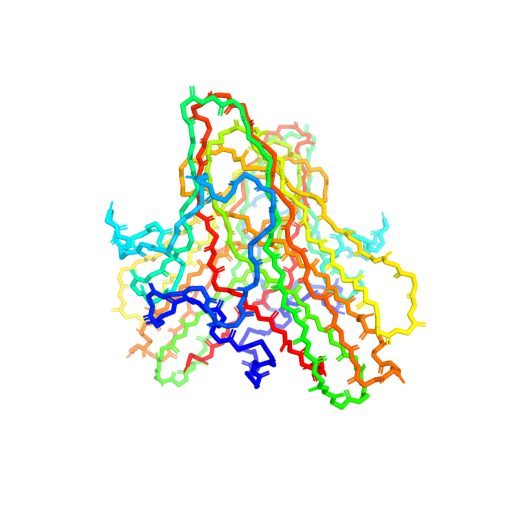.00 8.76 161 TYR L C 1
ATOM 2431 O O . TYR B 1 147 ? 7.700 -19.959 -0.153 1.00 8.93 161 TYR L O 1
ATOM 2440 N N . LEU B 1 148 ? 5.641 -20.672 -0.822 1.00 7.84 162 LEU L N 1
ATOM 2441 C CA . LEU B 1 148 ? 5.539 -19.855 -1.997 1.00 8.25 162 LEU L CA 1
ATOM 2442 C C . LEU B 1 148 ? 4.147 -19.283 -1.968 1.00 8.44 162 LEU L C 1
ATOM 2443 O O . LEU B 1 148 ? 3.175 -20.008 -2.148 1.00 9.48 162 LEU L O 1
ATOM 2448 N N . PHE B 1 149 ? 4.065 -18.008 -1.625 1.00 9.10 163 PHE L N 1
ATOM 2449 C CA . PHE B 1 149 ? 2.788 -17.351 -1.333 1.00 9.34 163 PHE L CA 1
ATOM 2450 C C . PHE B 1 149 ? 2.579 -16.182 -2.304 1.00 9.66 163 PHE L C 1
ATOM 2451 O O . PHE B 1 149 ? 3.508 -15.445 -2.634 1.00 10.19 163 PHE L O 1
ATOM 2459 N N . ARG B 1 150 ? 1.305 -15.999 -2.705 1.00 10.80 164 ARG L N 1
ATOM 2460 C CA . ARG B 1 150 ? 0.965 -14.819 -3.447 1.00 12.73 164 ARG L CA 1
ATOM 2461 C C . ARG B 1 150 ? 0.905 -13.677 -2.435 1.00 13.04 164 ARG L C 1
ATOM 2462 O O . ARG B 1 150 ? 0.174 -13.798 -1.421 1.00 17.32 164 ARG L O 1
ATOM 2470 N N . GLU B 1 151 ? 1.568 -12.538 -2.728 1.00 12.95 165 GLU L N 1
ATOM 2471 C CA . GLU B 1 151 ? 1.553 -11.399 -1.850 1.00 15.94 165 GLU L CA 1
ATOM 2472 C C . GLU B 1 151 ? 0.222 -10.652 -1.835 1.00 17.38 165 GLU L C 1
ATOM 2473 O O . GLU B 1 151 ? -0.518 -10.808 -2.774 1.00 18.48 165 GLU L O 1
ATOM 2479 N N . GLU B 1 152 ? -0.122 -10.069 -0.670 0.50 17.50 166 GLU L N 1
ATOM 2480 C CA A GLU B 1 152 ? -1.065 -8.932 -0.551 0.50 21.35 166 GLU L CA 1
ATOM 2481 C CA B GLU B 1 152 ? -0.758 -8.741 -0.418 0.50 20.44 166 GLU L CA 1
ATOM 2482 C C . GLU B 1 152 ? -1.812 -8.816 0.757 0.50 20.17 166 GLU L C 1
ATOM 2483 O O . GLU B 1 152 ? -2.777 -8.005 0.944 0.50 20.02 166 GLU L O 1
#